Protein AF-A0A7C5H1G8-F1 (afdb_monomer_lite)

pLDDT: mean 73.22, std 23.3, range [31.81, 98.12]

Sequence (203 aa):
MARSLQEQLLKSGLATESSLKKARENNNKNSDEAKNKSSKPQSAYKNKTSRRSLNSSYQPKNQREQNNEGTQEKSSDAQSPHHAQKNSPHSTNTAQPTRKTHKKPKAKNNEPNLANLYRQRAEVERKEKEDEEARRREQARIKKQTRKKLRTLVLKHLQNDDQASLRYNFVVGSNVKYVFVTEEQQNQLAAGELAITFIDGKR

Radius of gyration: 38.83 Å; chains: 1; bounding box: 95×57×93 Å

Structure (mmCIF, N/CA/C/O backbone):
data_AF-A0A7C5H1G8-F1
#
_entry.id   AF-A0A7C5H1G8-F1
#
loop_
_atom_site.group_PDB
_atom_site.id
_atom_site.type_symbol
_atom_site.label_atom_id
_atom_site.label_alt_id
_atom_site.label_comp_id
_atom_site.label_asym_id
_atom_site.label_entity_id
_atom_site.label_seq_id
_atom_site.pdbx_PDB_ins_code
_atom_site.Cartn_x
_atom_site.Cartn_y
_atom_site.Cartn_z
_atom_site.occupancy
_atom_site.B_iso_or_equiv
_atom_site.auth_seq_id
_atom_site.auth_comp_id
_atom_site.auth_asym_id
_atom_site.auth_atom_id
_atom_site.pdbx_PDB_model_num
ATOM 1 N N . MET A 1 1 ? -16.119 0.649 -33.395 1.00 57.72 1 MET A N 1
ATOM 2 C CA . MET A 1 1 ? -15.138 0.648 -34.505 1.00 57.72 1 MET A CA 1
ATOM 3 C C . MET A 1 1 ? -13.805 0.148 -33.963 1.00 57.72 1 MET A C 1
ATOM 5 O O . MET A 1 1 ? -13.344 0.695 -32.968 1.00 57.72 1 MET A O 1
ATOM 9 N N . ALA A 1 2 ? -13.238 -0.924 -34.523 1.00 57.25 2 ALA A N 1
ATOM 10 C CA . ALA A 1 2 ? -11.953 -1.466 -34.069 1.00 57.25 2 ALA A CA 1
ATOM 11 C C . ALA A 1 2 ? -10.800 -0.589 -34.584 1.00 57.25 2 ALA A C 1
ATOM 13 O O . ALA A 1 2 ? -10.773 -0.250 -35.766 1.00 57.25 2 ALA A O 1
ATOM 14 N N . ARG A 1 3 ? -9.871 -0.197 -33.704 1.00 72.12 3 ARG A N 1
ATOM 15 C CA . ARG A 1 3 ? -8.682 0.578 -34.093 1.00 72.12 3 ARG A CA 1
ATOM 16 C C . ARG A 1 3 ? -7.701 -0.315 -34.847 1.00 72.12 3 ARG A C 1
ATOM 18 O O . ARG A 1 3 ? -7.486 -1.458 -34.453 1.00 72.12 3 ARG A O 1
ATOM 25 N N . SER A 1 4 ? -7.101 0.216 -35.911 1.00 88.50 4 SER A N 1
ATOM 26 C CA . SER A 1 4 ? -6.065 -0.487 -36.675 1.00 88.50 4 SER A CA 1
ATOM 27 C C . SER A 1 4 ? -4.868 -0.801 -35.774 1.00 88.50 4 SER A C 1
ATOM 29 O O . SER A 1 4 ? -4.462 0.035 -34.966 1.00 88.50 4 SER A O 1
ATOM 31 N N . LEU A 1 5 ? -4.256 -1.978 -35.939 1.00 86.94 5 LEU A N 1
ATOM 32 C CA . LEU A 1 5 ? -3.059 -2.388 -35.192 1.00 86.94 5 LEU A CA 1
ATOM 33 C C . LEU A 1 5 ? -1.938 -1.336 -35.272 1.00 86.94 5 LEU A C 1
ATOM 35 O O . LEU A 1 5 ? -1.219 -1.105 -34.307 1.00 86.94 5 LEU A O 1
ATOM 39 N N . GLN A 1 6 ? -1.817 -0.642 -36.405 1.00 83.75 6 GLN A N 1
ATOM 40 C CA . GLN A 1 6 ? -0.830 0.428 -36.596 1.00 83.75 6 GLN A CA 1
ATOM 41 C C . GLN A 1 6 ? -1.091 1.621 -35.676 1.00 83.75 6 GLN A C 1
ATOM 43 O O . GLN A 1 6 ? -0.166 2.184 -35.098 1.00 83.75 6 GLN A O 1
ATOM 48 N N . GLU A 1 7 ? -2.361 1.975 -35.519 1.00 86.88 7 GLU A N 1
ATOM 49 C CA . GLU A 1 7 ? -2.801 3.060 -34.653 1.00 86.88 7 GLU A CA 1
ATOM 50 C C . GLU A 1 7 ? -2.604 2.688 -33.179 1.00 86.88 7 GLU A C 1
ATOM 52 O O . GLU A 1 7 ? -2.193 3.524 -32.378 1.00 86.88 7 GLU A O 1
ATOM 57 N N . GLN A 1 8 ? -2.806 1.411 -32.830 1.00 90.69 8 GLN A N 1
ATOM 58 C CA . GLN A 1 8 ? -2.493 0.893 -31.497 1.00 90.69 8 GLN A CA 1
ATOM 59 C C . GLN A 1 8 ? -0.993 0.996 -31.190 1.00 90.69 8 GLN A C 1
ATOM 61 O O . GLN A 1 8 ? -0.642 1.464 -30.111 1.00 90.69 8 GLN A O 1
ATOM 66 N N . LEU A 1 9 ? -0.124 0.640 -32.144 1.00 91.88 9 LEU A N 1
ATOM 67 C CA . LEU A 1 9 ? 1.336 0.688 -31.984 1.00 91.88 9 LEU A CA 1
ATOM 68 C C . LEU A 1 9 ? 1.890 2.118 -31.886 1.00 91.88 9 LEU A C 1
ATOM 70 O O . LEU A 1 9 ? 2.808 2.370 -31.102 1.00 91.88 9 LEU A O 1
ATOM 74 N N . LEU A 1 10 ? 1.328 3.057 -32.652 1.00 91.31 10 LEU A N 1
ATOM 75 C CA . LEU A 1 10 ? 1.665 4.482 -32.560 1.00 91.31 10 LEU A CA 1
ATOM 76 C C . LEU A 1 10 ? 1.185 5.072 -31.233 1.00 91.31 10 LEU A C 1
ATOM 78 O O . LEU A 1 10 ? 1.930 5.775 -30.554 1.00 91.31 10 LEU A O 1
ATOM 82 N N . LYS A 1 11 ? -0.049 4.753 -30.826 1.00 90.25 11 LYS A N 1
ATOM 83 C CA . LYS A 1 11 ? -0.635 5.288 -29.594 1.00 90.25 11 LYS A CA 1
ATOM 84 C C . LYS A 1 11 ? 0.045 4.750 -28.337 1.00 90.25 11 LYS A C 1
ATOM 86 O O . LYS A 1 11 ? 0.143 5.482 -27.356 1.00 90.25 11 LYS A O 1
ATOM 91 N N . SER A 1 12 ? 0.514 3.504 -28.362 1.00 92.06 12 SER A N 1
ATOM 92 C CA . SER A 1 12 ? 1.273 2.899 -27.265 1.00 92.06 12 SER A CA 1
ATOM 93 C C . SER A 1 12 ? 2.749 3.312 -27.247 1.00 92.06 12 SER A C 1
ATOM 95 O O . SER A 1 12 ? 3.478 2.875 -26.362 1.00 92.06 12 SER A O 1
ATOM 97 N N . GLY A 1 13 ? 3.208 4.098 -28.231 1.00 90.06 13 GLY A N 1
ATOM 98 C CA . GLY A 1 13 ? 4.609 4.505 -28.359 1.00 90.06 13 GLY A CA 1
ATOM 99 C C . GLY A 1 13 ? 5.571 3.350 -28.658 1.00 90.06 13 GLY A C 1
ATOM 100 O O . GLY A 1 13 ? 6.773 3.497 -28.464 1.00 90.06 13 GLY A O 1
ATOM 101 N N . LEU A 1 14 ? 5.057 2.201 -29.117 1.00 90.44 14 LEU A N 1
ATOM 102 C CA . LEU A 1 14 ? 5.865 1.017 -29.442 1.00 90.44 14 LEU A CA 1
ATOM 103 C C . LEU A 1 14 ? 6.542 1.139 -30.813 1.00 90.44 14 LEU A C 1
ATOM 105 O O . LEU A 1 14 ? 7.531 0.459 -31.076 1.00 90.44 14 LEU A O 1
ATOM 109 N N . ALA A 1 15 ? 6.017 1.993 -31.694 1.00 88.50 15 ALA A N 1
ATOM 110 C CA . ALA A 1 15 ? 6.581 2.252 -33.011 1.00 88.50 15 ALA A CA 1
ATOM 111 C C . ALA A 1 15 ? 6.530 3.745 -33.352 1.00 88.50 15 ALA A C 1
ATOM 113 O O . ALA A 1 15 ? 5.597 4.452 -32.974 1.00 88.50 15 ALA A O 1
ATOM 114 N N . THR A 1 16 ? 7.524 4.213 -34.108 1.00 90.19 16 THR A N 1
ATOM 115 C CA . THR A 1 16 ? 7.532 5.559 -34.681 1.00 90.19 16 THR A CA 1
ATOM 116 C C . THR A 1 16 ? 6.917 5.537 -36.076 1.00 90.19 16 THR A C 1
ATOM 118 O O . THR A 1 16 ? 6.970 4.542 -36.800 1.00 90.19 16 THR A O 1
ATOM 121 N N . GLU A 1 17 ? 6.351 6.660 -36.504 1.00 86.56 17 GLU A N 1
ATOM 122 C CA . GLU A 1 17 ? 5.746 6.772 -37.836 1.00 86.56 17 GLU A CA 1
ATOM 123 C C . GLU A 1 17 ? 6.762 6.494 -38.960 1.00 86.56 17 GLU A C 1
ATOM 125 O O . GLU A 1 17 ? 6.454 5.855 -39.968 1.00 86.56 17 GLU A O 1
ATOM 130 N N . SER A 1 18 ? 8.024 6.869 -38.733 1.00 86.50 18 SER A N 1
ATOM 131 C CA . SER A 1 18 ? 9.126 6.588 -39.650 1.00 86.50 18 SER A CA 1
ATOM 132 C C . SER A 1 18 ? 9.471 5.098 -39.747 1.00 86.50 18 SER A C 1
ATOM 134 O O . SER A 1 18 ? 9.827 4.638 -40.835 1.00 86.50 18 SER A O 1
ATOM 136 N N . SER A 1 19 ? 9.348 4.318 -38.665 1.00 83.75 19 SER A N 1
ATOM 137 C CA . SER A 1 19 ? 9.604 2.872 -38.707 1.00 83.75 19 SER A CA 1
ATOM 138 C C . SER A 1 19 ? 8.481 2.119 -39.426 1.00 83.75 19 SER A C 1
ATOM 140 O O . SER A 1 19 ? 8.761 1.234 -40.237 1.00 83.75 19 SER A O 1
ATOM 142 N N . LEU A 1 20 ? 7.224 2.533 -39.232 1.00 85.12 20 LEU A N 1
ATOM 143 C CA . LEU A 1 20 ? 6.068 1.974 -39.943 1.00 85.12 20 LEU A CA 1
ATOM 144 C C . LEU A 1 20 ? 6.113 2.263 -41.450 1.00 85.12 20 LEU A C 1
ATOM 146 O O . LEU A 1 20 ? 5.809 1.380 -42.256 1.00 85.12 20 LEU A O 1
ATOM 150 N N . LYS A 1 21 ? 6.537 3.472 -41.845 1.00 86.31 21 LYS A N 1
ATOM 151 C CA . LYS A 1 21 ? 6.692 3.845 -43.259 1.00 86.31 21 LYS A CA 1
ATOM 152 C C . LYS A 1 21 ? 7.773 3.009 -43.953 1.00 86.31 21 LYS A C 1
ATOM 154 O O . LYS A 1 21 ? 7.510 2.428 -45.004 1.00 86.31 21 LYS A O 1
ATOM 159 N N . LYS A 1 22 ? 8.941 2.852 -43.318 1.00 86.19 22 LYS A N 1
ATOM 160 C CA . LYS A 1 22 ? 10.035 2.006 -43.829 1.00 86.19 22 LYS A CA 1
ATOM 161 C C . LYS A 1 22 ? 9.618 0.538 -43.976 1.00 86.19 22 LYS A C 1
ATOM 163 O O . LYS A 1 22 ? 9.941 -0.093 -44.979 1.00 86.19 22 LYS A O 1
ATOM 168 N N . ALA A 1 23 ? 8.869 -0.004 -43.013 1.00 84.69 23 ALA A N 1
ATOM 169 C CA . ALA A 1 23 ? 8.388 -1.387 -43.070 1.00 84.69 23 ALA A CA 1
ATOM 170 C C . ALA A 1 23 ? 7.433 -1.637 -44.254 1.00 84.69 23 ALA A C 1
ATOM 172 O O . ALA A 1 23 ? 7.514 -2.677 -44.908 1.00 84.69 23 ALA A O 1
ATOM 173 N N . ARG A 1 24 ? 6.556 -0.676 -44.571 1.00 83.3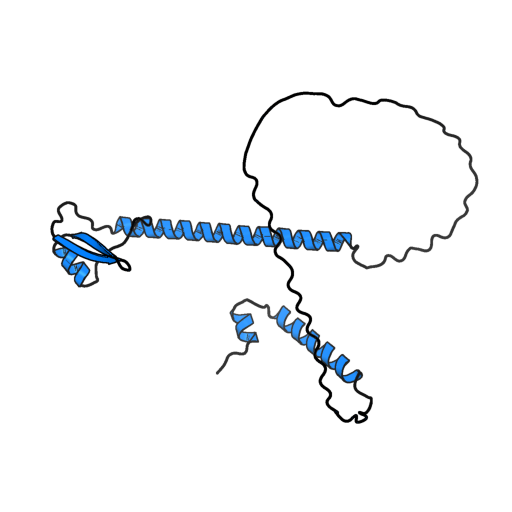8 24 ARG A N 1
ATOM 174 C CA . ARG A 1 24 ? 5.659 -0.757 -45.737 1.00 83.38 24 ARG A CA 1
ATOM 175 C C . ARG A 1 24 ? 6.413 -0.672 -47.062 1.00 83.38 24 ARG A C 1
ATOM 177 O O . ARG A 1 24 ? 6.141 -1.463 -47.960 1.00 83.38 24 ARG A O 1
ATOM 184 N N . GLU A 1 25 ? 7.378 0.239 -47.170 1.00 78.94 25 GLU A N 1
ATOM 185 C CA . GLU A 1 25 ? 8.205 0.377 -48.376 1.00 78.94 25 GLU A CA 1
ATOM 186 C C . GLU A 1 25 ? 8.996 -0.904 -48.681 1.00 78.94 25 GLU A C 1
ATOM 188 O O . GLU A 1 25 ? 9.106 -1.296 -49.841 1.00 78.94 25 GLU A O 1
ATOM 193 N N . ASN A 1 26 ? 9.489 -1.598 -47.652 1.00 77.06 26 ASN A N 1
ATOM 194 C CA . ASN A 1 26 ? 10.202 -2.865 -47.825 1.00 77.06 26 ASN A CA 1
ATOM 195 C C . ASN A 1 26 ? 9.284 -4.009 -48.295 1.00 77.06 26 ASN A C 1
ATOM 197 O O . ASN A 1 26 ? 9.688 -4.806 -49.139 1.00 77.06 26 ASN A O 1
ATOM 201 N N . ASN A 1 27 ? 8.040 -4.076 -47.807 1.00 74.31 27 ASN A N 1
ATOM 202 C CA . ASN A 1 27 ? 7.077 -5.092 -48.249 1.00 74.31 27 ASN A CA 1
ATOM 203 C C . ASN A 1 27 ? 6.649 -4.898 -49.710 1.00 74.31 27 ASN A C 1
ATOM 205 O O . ASN A 1 27 ? 6.547 -5.880 -50.443 1.00 74.31 27 ASN A O 1
ATOM 209 N N . ASN A 1 28 ? 6.461 -3.653 -50.156 1.00 67.69 28 ASN A N 1
ATOM 210 C CA . ASN A 1 28 ? 6.122 -3.379 -51.554 1.00 67.69 28 ASN A CA 1
ATOM 211 C C . ASN A 1 28 ? 7.258 -3.790 -52.505 1.00 67.69 28 ASN A C 1
ATOM 213 O O . ASN A 1 28 ? 6.998 -4.475 -53.491 1.00 67.69 28 ASN A O 1
ATOM 217 N N . LYS A 1 29 ? 8.519 -3.502 -52.152 1.00 63.34 29 LYS A N 1
ATOM 218 C CA . LYS A 1 29 ? 9.697 -3.913 -52.943 1.00 63.34 29 LYS A CA 1
ATOM 219 C C . LYS A 1 29 ? 9.815 -5.434 -53.068 1.00 63.34 29 LYS A C 1
ATOM 221 O O . LYS A 1 29 ? 10.047 -5.947 -54.159 1.00 63.34 29 LYS A O 1
ATOM 226 N N . ASN A 1 30 ? 9.564 -6.158 -51.977 1.00 59.50 30 ASN A N 1
ATOM 227 C CA . ASN A 1 30 ? 9.553 -7.622 -51.994 1.00 59.50 30 ASN A CA 1
ATOM 228 C C . ASN A 1 30 ? 8.383 -8.190 -52.821 1.00 59.50 30 ASN A C 1
ATOM 230 O O . ASN A 1 30 ? 8.516 -9.255 -53.424 1.00 59.50 30 ASN A O 1
ATOM 234 N N . SER A 1 31 ? 7.241 -7.495 -52.882 1.00 57.22 31 SER A N 1
ATOM 235 C CA . SER A 1 31 ? 6.100 -7.926 -53.700 1.00 57.22 31 SER A CA 1
ATOM 236 C C . SER A 1 31 ? 6.337 -7.766 -55.209 1.00 57.22 31 SER A C 1
ATOM 238 O O . SER A 1 31 ? 5.859 -8.592 -55.991 1.00 57.22 31 SER A O 1
ATOM 240 N N . ASP A 1 32 ? 7.122 -6.764 -55.612 1.00 57.69 32 ASP A N 1
ATOM 241 C CA . ASP A 1 32 ? 7.463 -6.513 -57.016 1.00 57.69 32 ASP A CA 1
ATOM 242 C C . ASP A 1 32 ? 8.531 -7.500 -57.527 1.00 57.69 32 ASP A C 1
ATOM 244 O O . ASP A 1 32 ? 8.466 -7.961 -58.668 1.00 57.69 32 ASP A O 1
ATOM 248 N N . GLU A 1 33 ? 9.446 -7.947 -56.659 1.00 55.72 33 GLU A N 1
ATOM 249 C CA . GLU A 1 33 ? 10.381 -9.043 -56.959 1.00 55.72 33 GLU A CA 1
ATOM 250 C C . GLU A 1 33 ? 9.700 -10.422 -57.030 1.00 55.72 33 GLU A C 1
ATOM 252 O O . GLU A 1 33 ? 10.095 -11.269 -57.838 1.00 55.72 33 GLU A O 1
ATOM 257 N N . ALA A 1 34 ? 8.655 -10.661 -56.228 1.00 54.38 34 ALA A N 1
ATOM 258 C CA . ALA A 1 34 ? 7.921 -11.929 -56.231 1.00 54.38 34 ALA A CA 1
ATOM 259 C C . ALA A 1 34 ? 7.074 -12.134 -57.503 1.00 54.38 34 ALA A C 1
ATOM 261 O O . ALA A 1 34 ? 6.896 -13.270 -57.951 1.00 54.38 34 ALA A O 1
ATOM 262 N N . LYS A 1 35 ? 6.595 -11.053 -58.134 1.00 54.66 35 LYS A N 1
ATOM 263 C CA . LYS A 1 35 ? 5.814 -11.134 -59.382 1.00 54.66 35 LYS A CA 1
ATOM 264 C C . LYS A 1 35 ? 6.666 -11.470 -60.612 1.00 54.66 35 LYS A C 1
ATOM 266 O O . LYS A 1 35 ? 6.157 -12.102 -61.531 1.00 54.66 35 LYS A O 1
ATOM 271 N N . ASN A 1 36 ? 7.968 -11.176 -60.598 1.00 53.25 36 ASN A N 1
ATOM 272 C CA . ASN A 1 36 ? 8.880 -11.460 -61.718 1.00 53.25 36 ASN A CA 1
ATOM 273 C C . ASN A 1 36 ? 9.461 -12.892 -61.747 1.00 53.25 36 ASN A C 1
ATOM 275 O O . ASN A 1 36 ? 10.252 -13.210 -62.632 1.00 53.25 36 ASN A O 1
ATOM 279 N N . LYS A 1 37 ? 9.077 -13.780 -60.816 1.00 54.94 37 LYS A N 1
ATOM 280 C CA . LYS A 1 37 ? 9.571 -15.176 -60.751 1.00 54.94 37 LYS A CA 1
ATOM 281 C C . LYS A 1 37 ? 8.510 -16.255 -61.011 1.00 54.94 37 LYS A C 1
ATOM 283 O O . LYS A 1 37 ? 8.794 -17.434 -60.823 1.00 54.94 37 LYS A O 1
ATOM 288 N N . SER A 1 38 ? 7.308 -15.892 -61.467 1.00 46.75 38 SER A N 1
ATOM 289 C CA . SER A 1 38 ? 6.211 -16.848 -61.705 1.00 46.75 38 SER A CA 1
ATOM 290 C C . SER A 1 38 ? 5.738 -16.887 -63.164 1.00 46.75 38 SER A C 1
ATOM 292 O O . SER A 1 38 ? 4.575 -16.668 -63.475 1.00 46.75 38 SER A O 1
ATOM 294 N N . SER A 1 39 ? 6.642 -17.228 -64.084 1.00 48.34 39 SER A N 1
ATOM 295 C CA . SER A 1 39 ? 6.278 -17.678 -65.434 1.00 48.34 39 SER A CA 1
ATOM 296 C C . SER A 1 39 ? 6.960 -19.009 -65.765 1.00 48.34 39 SER A C 1
ATOM 298 O O . SER A 1 39 ? 7.967 -19.078 -66.465 1.00 48.34 39 SER A O 1
ATOM 300 N N . LYS A 1 40 ? 6.395 -20.112 -65.259 1.00 46.50 40 LYS A N 1
ATOM 301 C CA . LYS A 1 40 ? 6.513 -21.437 -65.892 1.00 46.50 40 LYS A CA 1
ATOM 302 C C . LYS A 1 40 ? 5.299 -22.308 -65.530 1.00 46.50 40 LYS A C 1
ATOM 304 O O . LYS A 1 40 ? 4.897 -22.307 -64.367 1.00 46.50 40 LYS A O 1
ATOM 309 N N . PRO A 1 41 ? 4.688 -23.007 -66.505 1.00 44.91 41 PRO A N 1
ATOM 310 C CA . PRO A 1 41 ? 3.400 -23.666 -66.326 1.00 44.91 41 PRO A CA 1
ATOM 311 C C . PRO A 1 41 ? 3.517 -24.969 -65.525 1.00 44.91 41 PRO A C 1
ATOM 313 O O . PRO A 1 41 ? 4.507 -25.697 -65.605 1.00 44.91 41 PRO A O 1
ATOM 316 N N . GLN A 1 42 ? 2.466 -25.240 -64.752 1.00 43.47 42 GLN A N 1
ATOM 317 C CA . GLN A 1 42 ? 2.275 -26.430 -63.931 1.00 43.47 42 GLN A CA 1
ATOM 318 C C . GLN A 1 42 ? 2.121 -27.679 -64.812 1.00 43.47 42 GLN A C 1
ATOM 320 O O . GLN A 1 42 ? 1.240 -27.726 -65.666 1.00 43.47 42 GLN A O 1
ATOM 325 N N . SER A 1 43 ? 2.934 -28.713 -64.565 1.00 41.38 43 SER A N 1
ATOM 326 C CA . SER A 1 43 ? 2.632 -30.075 -65.019 1.00 41.38 43 SER A CA 1
ATOM 327 C C . SER A 1 43 ? 2.168 -30.909 -63.828 1.00 41.38 43 SER A C 1
ATOM 329 O O . SER A 1 43 ? 2.770 -30.900 -62.754 1.00 41.38 43 SER A O 1
ATOM 331 N N . ALA A 1 44 ? 1.027 -31.559 -64.024 1.00 45.06 44 ALA A N 1
ATOM 332 C CA . ALA A 1 44 ? 0.317 -32.359 -63.048 1.00 45.06 44 ALA A CA 1
ATOM 333 C C . ALA A 1 44 ? 1.118 -33.603 -62.645 1.00 45.06 44 ALA A C 1
ATOM 335 O O . ALA A 1 44 ? 1.492 -34.399 -63.503 1.00 45.06 44 ALA A O 1
ATOM 336 N N . TYR A 1 45 ? 1.280 -33.830 -61.341 1.00 40.50 45 TYR A N 1
ATOM 337 C CA . TYR A 1 45 ? 1.648 -35.141 -60.814 1.00 40.50 45 TYR A CA 1
ATOM 338 C C . TYR A 1 45 ? 0.703 -35.555 -59.687 1.00 40.50 45 TYR A C 1
ATOM 340 O O . TYR A 1 45 ? 0.486 -34.843 -58.710 1.00 40.50 45 TYR A O 1
ATOM 348 N N . LYS A 1 46 ? 0.098 -36.726 -59.904 1.00 45.31 46 LYS A N 1
ATOM 349 C CA . LYS A 1 46 ? -0.861 -37.423 -59.046 1.00 45.31 46 LYS A CA 1
ATOM 350 C C . LYS A 1 46 ? -0.235 -37.803 -57.704 1.00 45.31 46 LYS A C 1
ATOM 352 O O . LYS A 1 46 ? 0.811 -38.445 -57.664 1.00 45.31 46 LYS A O 1
ATOM 357 N N . ASN A 1 47 ? -0.964 -37.529 -56.626 1.00 39.34 47 ASN A N 1
ATOM 358 C CA . ASN A 1 47 ? -0.702 -38.087 -55.305 1.00 39.34 47 ASN A CA 1
ATOM 359 C C . ASN A 1 47 ? -0.989 -39.594 -55.298 1.00 39.34 47 ASN A C 1
ATOM 361 O O . ASN A 1 47 ? -2.118 -40.019 -55.553 1.00 39.34 47 ASN A O 1
ATOM 365 N N . LYS A 1 48 ? 0.016 -40.396 -54.936 1.00 43.56 48 LYS A N 1
ATOM 366 C CA . LYS A 1 48 ? -0.186 -41.729 -54.366 1.00 43.56 48 LYS A CA 1
ATOM 367 C C . LYS A 1 48 ? 0.526 -41.816 -53.023 1.00 43.56 48 LYS A C 1
ATOM 369 O O . LYS A 1 48 ? 1.732 -41.643 -52.902 1.00 43.56 48 LYS A O 1
ATOM 374 N N . THR A 1 49 ? -0.305 -42.070 -52.030 1.00 40.34 49 THR A N 1
ATOM 375 C CA . THR A 1 49 ? -0.024 -42.561 -50.691 1.00 40.34 49 THR A CA 1
ATOM 376 C C . THR A 1 49 ? 1.032 -43.667 -50.669 1.00 40.34 49 THR A C 1
ATOM 378 O O . THR A 1 49 ? 0.873 -44.699 -51.312 1.00 40.34 49 THR A O 1
ATOM 381 N N . SER A 1 50 ? 2.043 -43.514 -49.812 1.00 43.47 50 SER A N 1
ATOM 382 C CA . SER A 1 50 ? 2.571 -44.646 -49.052 1.00 43.47 50 SER A CA 1
ATOM 383 C C . SER A 1 50 ? 3.150 -44.168 -47.728 1.00 43.47 50 SER A C 1
ATOM 385 O O . SER A 1 50 ? 4.039 -43.321 -47.672 1.00 43.47 50 SER A O 1
ATOM 387 N N . ARG A 1 51 ? 2.608 -44.740 -46.654 1.00 45.47 51 ARG A N 1
ATOM 388 C CA . ARG A 1 51 ? 3.117 -44.662 -45.289 1.00 45.47 51 ARG A CA 1
ATOM 389 C C . ARG A 1 51 ? 4.578 -45.118 -45.264 1.00 45.47 51 ARG A C 1
ATOM 391 O O . ARG A 1 51 ? 4.878 -46.209 -45.744 1.00 45.47 51 ARG A O 1
ATOM 398 N N . ARG A 1 52 ? 5.452 -44.360 -44.603 1.00 44.44 52 ARG A N 1
ATOM 399 C CA . ARG A 1 52 ? 6.616 -44.942 -43.926 1.00 44.44 52 ARG A CA 1
ATOM 400 C C . ARG A 1 52 ? 6.984 -44.098 -42.715 1.00 44.44 52 ARG A C 1
ATOM 402 O O . ARG A 1 52 ? 7.401 -42.954 -42.836 1.00 44.44 52 ARG A O 1
ATOM 409 N N . SER A 1 53 ? 6.754 -44.687 -41.550 1.00 46.59 53 SER A N 1
ATOM 410 C CA . SER A 1 53 ? 7.203 -44.215 -40.249 1.00 46.59 53 SER A CA 1
ATOM 411 C C . SER A 1 53 ? 8.726 -44.203 -40.177 1.00 46.59 53 SER A C 1
ATOM 413 O O . SER A 1 53 ? 9.346 -45.212 -40.514 1.00 46.59 53 SER A O 1
ATOM 415 N N . LEU A 1 54 ? 9.308 -43.146 -39.620 1.00 45.72 54 LEU A N 1
ATOM 416 C CA . LEU A 1 54 ? 10.544 -43.261 -38.857 1.00 45.72 54 LEU A CA 1
ATOM 417 C C . LEU A 1 54 ? 10.510 -42.272 -37.693 1.00 45.72 54 LEU A C 1
ATOM 419 O O . LEU A 1 54 ? 10.580 -41.058 -37.865 1.00 45.72 54 LEU A O 1
ATOM 423 N N . ASN A 1 55 ? 10.373 -42.859 -36.505 1.00 45.25 55 ASN A N 1
ATOM 424 C CA . ASN A 1 55 ? 10.757 -42.277 -35.232 1.00 45.25 55 ASN A CA 1
ATOM 425 C C . ASN A 1 55 ? 12.191 -41.748 -35.314 1.00 45.25 55 ASN A C 1
ATOM 427 O O . ASN A 1 55 ? 13.091 -42.477 -35.722 1.00 45.25 55 ASN A O 1
ATOM 431 N N . SER A 1 56 ? 12.415 -40.540 -34.810 1.00 43.38 56 SER A N 1
ATOM 432 C CA . SER A 1 56 ? 13.687 -40.196 -34.180 1.00 43.38 56 SER A CA 1
ATOM 433 C C . SER A 1 56 ? 13.454 -39.074 -33.177 1.00 43.38 56 SER A C 1
ATOM 435 O O . SER A 1 56 ? 13.507 -37.886 -33.486 1.00 43.38 56 SER A O 1
ATOM 437 N N . SER A 1 57 ? 13.138 -39.497 -31.959 1.00 41.72 57 SER A N 1
ATOM 438 C CA . SER A 1 57 ? 13.195 -38.713 -30.735 1.00 41.72 57 SER A CA 1
ATOM 439 C C . SER A 1 57 ? 14.637 -38.278 -30.461 1.00 41.72 57 SER A C 1
ATOM 441 O O . SER A 1 57 ? 15.489 -39.123 -30.194 1.00 41.72 57 SER A O 1
ATOM 443 N N . TYR A 1 58 ? 14.899 -36.973 -30.461 1.00 39.22 58 TYR A N 1
ATOM 444 C CA . TYR A 1 58 ? 16.114 -36.405 -29.876 1.00 39.22 58 TYR A CA 1
ATOM 445 C C . TYR A 1 58 ? 15.730 -35.449 -28.743 1.00 39.22 58 TYR A C 1
ATOM 447 O O . TYR A 1 58 ? 15.304 -34.321 -28.971 1.00 39.22 58 TYR A O 1
ATOM 455 N N . GLN A 1 59 ? 15.883 -35.936 -27.510 1.00 50.91 59 GLN A N 1
ATOM 456 C CA . GLN A 1 59 ? 16.041 -35.121 -26.306 1.00 50.91 59 GLN A CA 1
ATOM 457 C C . GLN A 1 59 ? 17.537 -34.826 -26.118 1.00 50.91 59 GLN A C 1
ATOM 459 O O . GLN A 1 59 ? 18.330 -35.772 -26.104 1.00 50.91 59 GLN A O 1
ATOM 464 N N . PRO A 1 60 ? 17.957 -33.570 -25.904 1.00 54.41 60 PRO A N 1
ATOM 465 C CA . PRO A 1 60 ? 19.257 -33.302 -25.316 1.00 54.41 60 PRO A CA 1
ATOM 466 C C . PRO A 1 60 ? 19.192 -33.455 -23.789 1.00 54.41 60 PRO A C 1
ATOM 468 O O . PRO A 1 60 ? 18.289 -32.960 -23.116 1.00 54.41 60 PRO A O 1
ATOM 471 N N . LYS A 1 61 ? 20.166 -34.208 -23.275 1.00 45.19 61 LYS A N 1
ATOM 472 C CA . LYS A 1 61 ? 20.358 -34.586 -21.876 1.00 45.19 61 LYS A CA 1
ATOM 473 C C . LYS A 1 61 ? 20.742 -33.385 -21.010 1.00 45.19 61 LYS A C 1
ATOM 475 O O . LYS A 1 61 ? 21.628 -32.614 -21.367 1.00 45.19 61 LYS A O 1
ATOM 480 N N . ASN A 1 62 ? 20.139 -33.337 -19.825 1.00 39.28 62 ASN A N 1
ATOM 481 C CA . ASN A 1 62 ? 20.604 -32.582 -18.667 1.00 39.28 62 ASN A CA 1
ATOM 482 C C . ASN A 1 62 ? 22.046 -32.980 -18.326 1.00 39.28 62 ASN A C 1
ATOM 484 O O . ASN A 1 62 ? 22.312 -34.159 -18.080 1.00 39.28 62 ASN A O 1
ATOM 488 N N . GLN A 1 63 ? 22.951 -32.004 -18.264 1.00 48.81 63 GLN A N 1
ATOM 489 C CA . GLN A 1 63 ? 24.203 -32.144 -17.530 1.00 48.81 63 GLN A CA 1
ATOM 490 C C . GLN A 1 63 ? 24.111 -31.365 -16.224 1.00 48.81 63 GLN A C 1
ATOM 492 O O . GLN A 1 63 ? 23.598 -30.251 -16.148 1.00 48.81 63 GLN A O 1
ATOM 497 N N . ARG A 1 64 ? 24.542 -32.076 -15.193 1.00 39.81 64 ARG A N 1
ATOM 498 C CA . ARG A 1 64 ? 24.470 -31.806 -13.771 1.00 39.81 64 ARG A CA 1
ATOM 499 C C . ARG A 1 64 ? 25.902 -31.518 -13.337 1.00 39.81 64 ARG A C 1
ATOM 501 O O . ARG A 1 64 ? 26.690 -32.451 -13.273 1.00 39.81 64 ARG A O 1
ATOM 508 N N . GLU A 1 65 ? 26.203 -30.273 -13.008 1.00 45.06 65 GLU A N 1
ATOM 509 C CA . GLU A 1 65 ? 27.381 -29.880 -12.224 1.00 45.06 65 GLU A CA 1
ATOM 510 C C . GLU A 1 65 ? 26.813 -29.080 -11.045 1.00 45.06 65 GLU A C 1
ATOM 512 O O . GLU A 1 65 ? 26.260 -28.002 -11.223 1.00 45.06 65 GLU A O 1
ATOM 517 N N . GLN A 1 66 ? 26.494 -29.722 -9.921 1.00 46.47 66 GLN A N 1
ATOM 518 C CA . GLN A 1 66 ? 27.395 -29.955 -8.785 1.00 46.47 66 GLN A CA 1
ATOM 519 C C . GLN A 1 66 ? 28.209 -28.718 -8.387 1.00 46.47 66 GLN A C 1
ATOM 521 O O . GLN A 1 66 ? 29.329 -28.500 -8.827 1.00 46.47 66 GLN A O 1
ATOM 526 N N . ASN A 1 67 ? 27.557 -27.936 -7.528 1.00 36.44 67 ASN A N 1
ATOM 527 C CA . ASN A 1 67 ? 28.072 -27.211 -6.372 1.00 36.44 67 ASN A CA 1
ATOM 528 C C . ASN A 1 67 ? 29.526 -27.527 -5.980 1.00 36.44 67 ASN A C 1
ATOM 530 O O . ASN A 1 67 ? 29.859 -28.679 -5.713 1.00 36.44 67 ASN A O 1
ATOM 534 N N . ASN A 1 68 ? 30.314 -26.472 -5.780 1.00 42.59 68 ASN A N 1
ATOM 535 C CA . ASN A 1 68 ? 31.381 -26.451 -4.785 1.00 42.59 68 ASN A CA 1
ATOM 536 C C . ASN A 1 68 ? 31.377 -25.075 -4.097 1.00 42.59 68 ASN A C 1
ATOM 538 O O . ASN A 1 68 ? 31.728 -24.063 -4.702 1.00 42.59 68 ASN A O 1
ATOM 542 N N . GLU A 1 69 ? 30.933 -25.060 -2.840 1.00 35.16 69 GLU A N 1
ATOM 543 C CA . GLU A 1 69 ? 31.121 -23.983 -1.864 1.00 35.16 69 GLU A CA 1
ATOM 544 C C . GLU A 1 69 ? 32.146 -24.451 -0.814 1.00 35.16 69 GLU A C 1
ATOM 546 O O . GLU A 1 69 ? 32.060 -25.584 -0.345 1.00 35.16 69 GLU A O 1
ATOM 551 N N . GLY A 1 70 ? 33.056 -23.549 -0.416 1.00 31.81 70 GLY A N 1
ATOM 552 C CA . GLY A 1 70 ? 33.985 -23.677 0.725 1.00 31.81 70 GLY A CA 1
ATOM 553 C C . GLY A 1 70 ? 35.298 -24.407 0.393 1.00 31.81 70 GLY A C 1
ATOM 554 O O . GLY A 1 70 ? 35.271 -25.454 -0.229 1.00 31.81 70 GLY A O 1
ATOM 555 N N . THR A 1 71 ? 36.503 -23.947 0.749 1.00 34.44 71 THR A N 1
ATOM 556 C CA . THR A 1 71 ? 36.909 -23.110 1.891 1.00 34.44 71 THR A CA 1
ATOM 557 C C . THR A 1 71 ? 38.284 -22.463 1.615 1.00 34.44 71 THR A C 1
ATOM 559 O O . THR A 1 71 ? 39.028 -22.894 0.739 1.00 34.44 71 THR A O 1
ATOM 562 N N . GLN A 1 72 ? 38.572 -21.397 2.363 1.00 38.16 72 GLN A N 1
ATOM 563 C CA . GLN A 1 72 ? 39.765 -20.538 2.396 1.00 38.16 72 GLN A CA 1
ATOM 564 C C . GLN A 1 72 ? 41.093 -21.278 2.647 1.00 38.16 72 GLN A C 1
ATOM 566 O O . GLN A 1 72 ? 41.084 -22.263 3.370 1.00 38.16 72 GLN A O 1
ATOM 571 N N . GLU A 1 73 ? 42.226 -20.709 2.199 1.00 32.97 73 GLU A N 1
ATOM 572 C CA . GLU A 1 73 ? 43.356 -20.339 3.081 1.00 32.97 73 GLU A CA 1
ATOM 573 C C . GLU A 1 73 ? 44.457 -19.514 2.373 1.00 32.97 73 GLU A C 1
ATOM 575 O O . GLU A 1 73 ? 44.533 -19.434 1.149 1.00 32.97 73 GLU A O 1
ATOM 580 N N . LYS A 1 74 ? 45.228 -18.796 3.200 1.00 35.25 74 LYS A N 1
ATOM 581 C CA . LYS A 1 74 ? 46.218 -17.737 2.921 1.00 35.25 74 LYS A CA 1
ATOM 582 C C . LYS A 1 74 ? 47.622 -18.275 2.581 1.00 35.25 74 LYS A C 1
ATOM 584 O O . LYS A 1 74 ? 47.917 -19.428 2.862 1.00 35.25 74 LYS A O 1
ATOM 589 N N . SER A 1 75 ? 48.500 -17.323 2.216 1.00 35.88 75 SER A N 1
ATOM 590 C CA . SER A 1 75 ? 49.981 -17.255 2.379 1.00 35.88 75 SER A CA 1
ATOM 591 C C . SER A 1 75 ? 50.749 -17.384 1.048 1.00 35.88 75 SER A C 1
ATOM 593 O O . SER A 1 75 ? 50.467 -18.269 0.255 1.00 35.88 75 SER A O 1
ATOM 595 N N . SER A 1 76 ? 51.426 -16.327 0.574 1.00 35.53 76 SER A N 1
ATOM 596 C CA . SER A 1 76 ? 52.728 -15.725 0.956 1.00 35.53 76 SER A CA 1
ATOM 597 C C . SER A 1 76 ? 53.813 -16.101 -0.060 1.00 35.53 76 SER A C 1
ATOM 599 O O . SER A 1 76 ? 53.977 -17.275 -0.357 1.00 35.53 76 SER A O 1
ATOM 601 N N . ASP A 1 77 ? 54.521 -15.080 -0.548 1.00 37.91 77 ASP A N 1
ATOM 602 C CA . ASP A 1 77 ? 55.913 -15.080 -1.017 1.00 37.91 77 ASP A CA 1
ATOM 603 C C . ASP A 1 77 ? 56.439 -16.266 -1.844 1.00 37.91 77 ASP A C 1
ATOM 605 O O . ASP A 1 77 ? 56.686 -17.341 -1.313 1.00 37.91 77 ASP A O 1
ATOM 609 N N . ALA A 1 78 ? 56.772 -16.010 -3.118 1.00 33.78 78 ALA A N 1
ATOM 610 C CA . ALA A 1 78 ? 58.141 -16.156 -3.643 1.00 33.78 78 ALA A CA 1
ATOM 611 C C . ALA A 1 78 ? 58.195 -16.172 -5.188 1.00 33.78 78 ALA A C 1
ATOM 613 O O . ALA A 1 78 ? 57.590 -17.004 -5.852 1.00 33.78 78 ALA A O 1
ATOM 614 N N . GLN A 1 79 ? 59.042 -15.281 -5.713 1.00 43.50 79 GLN A N 1
ATOM 615 C CA . GLN A 1 79 ? 60.042 -15.548 -6.759 1.00 43.50 79 GLN A CA 1
ATOM 616 C C . GLN A 1 79 ? 59.572 -15.916 -8.184 1.00 43.50 79 GLN A C 1
ATOM 618 O O . GLN A 1 79 ? 59.420 -17.076 -8.551 1.00 43.50 79 GLN A O 1
ATOM 623 N N . SER A 1 80 ? 59.549 -14.897 -9.052 1.00 44.03 80 SER A N 1
ATOM 624 C CA . SER A 1 80 ? 59.811 -15.054 -10.492 1.00 44.03 80 SER A CA 1
ATOM 625 C C . SER A 1 80 ? 61.322 -15.134 -10.749 1.00 44.03 80 SER A C 1
ATOM 627 O O . SER A 1 80 ? 62.042 -14.238 -10.297 1.00 44.03 80 SER A O 1
ATOM 629 N N . PRO A 1 81 ? 61.831 -16.113 -11.519 1.00 52.22 81 PRO A N 1
ATOM 630 C CA . PRO A 1 81 ? 63.200 -16.074 -12.001 1.00 52.22 81 PRO A CA 1
ATOM 631 C C . PRO A 1 81 ? 63.319 -15.267 -13.302 1.00 52.22 81 PRO A C 1
ATOM 633 O O . PRO A 1 81 ? 62.502 -15.349 -14.219 1.00 52.22 81 PRO A O 1
ATOM 636 N N . HIS A 1 82 ? 64.401 -14.496 -13.351 1.00 40.84 82 HIS A N 1
ATOM 637 C CA . HIS A 1 82 ? 64.932 -13.786 -14.505 1.00 40.84 82 HIS A CA 1
ATOM 638 C C . HIS A 1 82 ? 65.636 -14.729 -15.505 1.00 40.84 82 HIS A C 1
ATOM 640 O O . HIS A 1 82 ? 66.403 -15.607 -15.112 1.00 40.84 82 HIS A O 1
ATOM 646 N N . HIS A 1 83 ? 65.508 -14.421 -16.797 1.00 44.34 83 HIS A N 1
ATOM 647 C CA . HIS A 1 83 ? 66.562 -14.552 -17.821 1.00 44.34 83 HIS A CA 1
ATOM 648 C C . HIS A 1 83 ? 66.385 -13.332 -18.756 1.00 44.34 83 HIS A C 1
ATOM 650 O O . HIS A 1 83 ? 65.297 -13.156 -19.294 1.00 44.34 83 HIS A O 1
ATOM 656 N N . ALA A 1 84 ? 67.256 -12.313 -18.864 1.00 39.12 84 ALA A N 1
ATOM 657 C CA . ALA A 1 84 ? 68.700 -12.277 -19.174 1.00 39.12 84 ALA A CA 1
ATOM 658 C C . ALA A 1 84 ? 69.015 -13.148 -20.408 1.00 39.12 84 ALA A C 1
ATOM 660 O O . ALA A 1 84 ? 68.687 -14.321 -20.398 1.00 39.12 84 ALA A O 1
ATOM 661 N N . GLN A 1 85 ? 69.606 -12.703 -21.520 1.00 51.94 85 GLN A N 1
ATOM 662 C CA . GLN A 1 85 ? 70.411 -11.532 -21.895 1.00 51.94 85 GLN A CA 1
ATOM 663 C C . GLN A 1 85 ? 70.382 -11.457 -23.452 1.00 51.94 85 GLN A C 1
ATOM 665 O O . GLN A 1 85 ? 70.301 -12.484 -24.112 1.00 51.94 85 GLN A O 1
ATOM 670 N N . LYS A 1 86 ? 70.231 -10.276 -24.073 1.00 41.16 86 LYS A N 1
ATOM 671 C CA . LYS A 1 86 ? 71.305 -9.442 -24.672 1.00 41.16 86 LYS A CA 1
ATOM 672 C C . LYS A 1 86 ? 72.069 -10.089 -25.853 1.00 41.16 86 LYS A C 1
ATOM 674 O O . LYS A 1 86 ? 72.891 -10.966 -25.636 1.00 41.16 86 LYS A O 1
ATOM 679 N N . ASN A 1 87 ? 71.901 -9.560 -27.075 1.00 39.81 87 ASN A N 1
ATOM 680 C CA . ASN A 1 87 ? 72.884 -8.678 -27.744 1.00 39.81 87 ASN A CA 1
ATOM 681 C C . ASN A 1 87 ? 72.594 -8.480 -29.254 1.00 39.81 87 ASN A C 1
ATOM 683 O O . ASN A 1 87 ? 72.414 -9.426 -30.011 1.00 39.81 87 ASN A O 1
ATOM 687 N N . SER A 1 88 ? 72.585 -7.203 -29.653 1.00 41.81 88 SER A N 1
ATOM 688 C CA . SER A 1 88 ? 72.752 -6.654 -31.019 1.00 41.81 88 SER A CA 1
ATOM 689 C C . SER A 1 88 ? 74.203 -6.873 -31.519 1.00 41.81 88 SER A C 1
ATOM 691 O O . SER A 1 88 ? 75.009 -7.348 -30.718 1.00 41.81 88 SER A O 1
ATOM 693 N N . PRO A 1 89 ? 74.668 -6.378 -32.692 1.00 48.47 89 PRO A N 1
ATOM 694 C CA . PRO A 1 89 ? 74.016 -5.983 -33.952 1.00 48.47 89 PRO A CA 1
ATOM 695 C C . PRO A 1 89 ? 74.727 -6.598 -35.195 1.00 48.47 89 PRO A C 1
ATOM 697 O O . PRO A 1 89 ? 75.910 -6.923 -35.150 1.00 48.47 89 PRO A O 1
ATOM 700 N N . HIS A 1 90 ? 74.086 -6.644 -36.368 1.00 38.34 90 HIS A N 1
ATOM 701 C CA . HIS A 1 90 ? 74.858 -6.596 -37.620 1.00 38.34 90 HIS A CA 1
ATOM 702 C C . HIS A 1 90 ? 74.095 -5.855 -38.716 1.00 38.34 90 HIS A C 1
ATOM 704 O O . HIS A 1 90 ? 73.163 -6.368 -39.329 1.00 38.34 90 HIS A O 1
ATOM 710 N N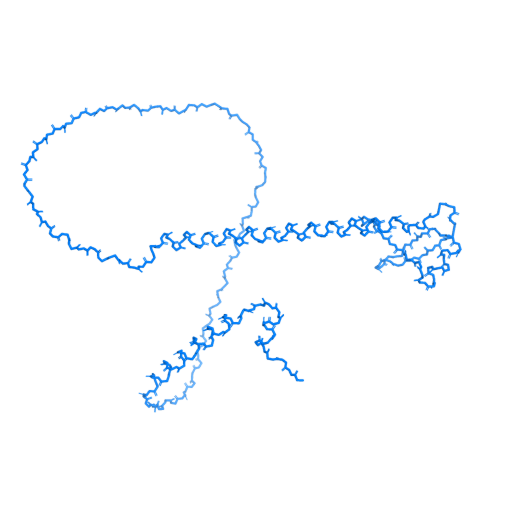 . SER A 1 91 ? 74.507 -4.606 -38.920 1.00 47.59 91 SER A N 1
ATOM 711 C CA . SER A 1 91 ? 74.218 -3.829 -40.115 1.00 47.59 91 SER A CA 1
ATOM 712 C C . SER A 1 91 ? 75.178 -4.286 -41.206 1.00 47.59 91 SER A C 1
ATOM 714 O O . SER A 1 91 ? 76.385 -4.091 -41.085 1.00 47.59 91 SER A O 1
ATOM 716 N N . THR A 1 92 ? 74.647 -4.875 -42.272 1.00 45.81 92 THR A N 1
ATOM 717 C CA . THR A 1 92 ? 75.320 -4.911 -43.570 1.00 45.81 92 THR A CA 1
ATOM 718 C C . THR A 1 92 ? 74.379 -4.322 -44.605 1.00 45.81 92 THR A C 1
ATOM 720 O O . THR A 1 92 ? 73.399 -4.924 -45.039 1.00 45.81 92 THR A O 1
ATOM 723 N N . ASN A 1 93 ? 74.694 -3.082 -44.974 1.00 50.16 93 ASN A N 1
ATOM 724 C CA . ASN A 1 93 ? 74.206 -2.443 -46.181 1.00 50.16 93 ASN A CA 1
ATOM 725 C C . ASN A 1 93 ? 74.627 -3.287 -47.386 1.00 50.16 93 ASN A C 1
ATOM 727 O O . ASN A 1 93 ? 75.802 -3.330 -47.738 1.00 50.16 93 ASN A O 1
ATOM 731 N N . THR A 1 94 ? 73.657 -3.900 -48.053 1.00 47.22 94 THR A N 1
ATOM 732 C CA . THR A 1 94 ? 73.791 -4.280 -49.458 1.00 47.22 94 THR A CA 1
ATOM 733 C C . THR A 1 94 ? 72.637 -3.648 -50.220 1.00 47.22 94 THR A C 1
ATOM 735 O O . THR A 1 94 ? 71.474 -4.030 -50.123 1.00 47.22 94 THR A O 1
ATOM 738 N N . ALA A 1 95 ? 72.985 -2.579 -50.928 1.00 48.50 95 ALA A N 1
ATOM 739 C CA . ALA A 1 95 ? 72.132 -1.918 -51.890 1.00 48.50 95 ALA A CA 1
ATOM 740 C C . ALA A 1 95 ? 72.050 -2.778 -53.154 1.00 48.50 95 ALA A C 1
ATOM 742 O O . ALA A 1 95 ? 73.082 -3.049 -53.760 1.00 48.50 95 ALA A O 1
ATOM 743 N N . GLN A 1 96 ? 70.839 -3.160 -53.573 1.00 52.59 96 GLN A N 1
ATOM 744 C CA . GLN A 1 96 ? 70.520 -3.479 -54.970 1.00 52.59 96 GLN A CA 1
ATOM 745 C C . GLN A 1 96 ? 68.995 -3.588 -55.191 1.00 52.59 96 GLN A C 1
ATOM 747 O O . GLN A 1 96 ? 68.227 -3.616 -54.232 1.00 52.59 96 GLN A O 1
ATOM 752 N N . PRO A 1 97 ? 68.513 -3.472 -56.439 1.00 45.97 97 PRO A N 1
ATOM 753 C CA . PRO A 1 97 ? 67.847 -2.273 -56.906 1.00 45.97 97 PRO A CA 1
ATOM 754 C C . PRO A 1 97 ? 66.323 -2.410 -56.952 1.00 45.97 97 PRO A C 1
ATOM 756 O O . PRO A 1 97 ? 65.727 -3.487 -56.946 1.00 45.97 97 PRO A O 1
ATOM 759 N N . THR A 1 98 ? 65.689 -1.248 -57.045 1.00 55.28 98 THR A N 1
ATOM 760 C CA . THR A 1 98 ? 64.251 -1.022 -57.140 1.00 55.28 98 THR A CA 1
ATOM 761 C C . THR A 1 98 ? 63.599 -1.803 -58.286 1.00 55.28 98 THR A C 1
ATOM 763 O O . THR A 1 98 ? 63.520 -1.319 -59.416 1.00 55.28 98 THR A O 1
ATOM 766 N N . ARG A 1 99 ? 63.011 -2.966 -57.993 1.00 48.44 99 ARG A N 1
ATOM 767 C CA . ARG A 1 99 ? 61.924 -3.512 -58.815 1.00 48.44 99 ARG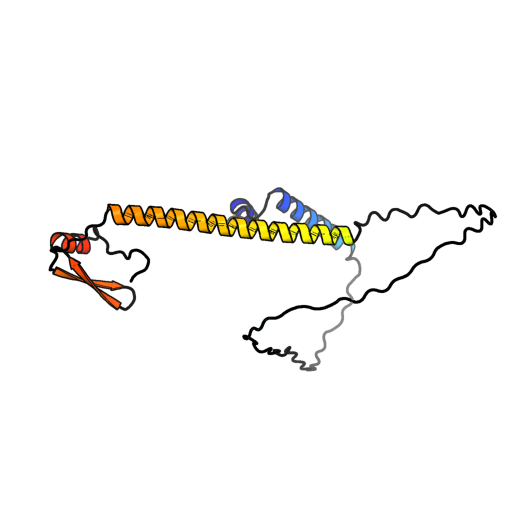 A CA 1
ATOM 768 C C . ARG A 1 99 ? 60.610 -2.923 -58.319 1.00 48.44 99 ARG A C 1
ATOM 770 O O . ARG A 1 99 ? 60.017 -3.397 -57.353 1.00 48.44 99 ARG A O 1
ATOM 777 N N . LYS A 1 100 ? 60.175 -1.856 -58.999 1.00 55.22 100 LYS A N 1
ATOM 778 C CA . LYS A 1 100 ? 58.838 -1.257 -58.893 1.00 55.22 100 LYS A CA 1
ATOM 779 C C . LYS A 1 100 ? 57.791 -2.290 -59.316 1.00 55.22 100 LYS A C 1
ATOM 781 O O . LYS A 1 100 ? 57.273 -2.257 -60.430 1.00 55.22 100 LYS A O 1
ATOM 786 N N . THR A 1 101 ? 57.475 -3.225 -58.426 1.00 53.00 101 THR A N 1
ATOM 787 C CA . THR A 1 101 ? 56.257 -4.015 -58.556 1.00 53.00 101 THR A CA 1
ATOM 788 C C . THR A 1 101 ? 55.105 -3.040 -58.394 1.00 53.00 101 THR A C 1
ATOM 790 O O . THR A 1 101 ? 54.978 -2.334 -57.393 1.00 53.00 101 THR A O 1
ATOM 793 N N . HIS A 1 102 ? 54.327 -2.909 -59.460 1.00 55.53 102 HIS A N 1
ATOM 794 C CA . HIS A 1 102 ? 53.151 -2.067 -59.495 1.00 55.53 102 HIS A CA 1
ATOM 795 C C . HIS A 1 102 ? 52.170 -2.652 -58.477 1.00 55.53 102 HIS A C 1
ATOM 797 O O . HIS A 1 102 ? 51.458 -3.615 -58.763 1.00 55.53 102 HIS A O 1
ATOM 803 N N . LYS A 1 103 ? 52.192 -2.122 -57.247 1.00 59.91 103 LYS A N 1
ATOM 804 C CA . LYS A 1 103 ? 51.190 -2.422 -56.228 1.00 59.91 103 LYS A CA 1
ATOM 805 C C . LYS A 1 103 ? 49.869 -1.9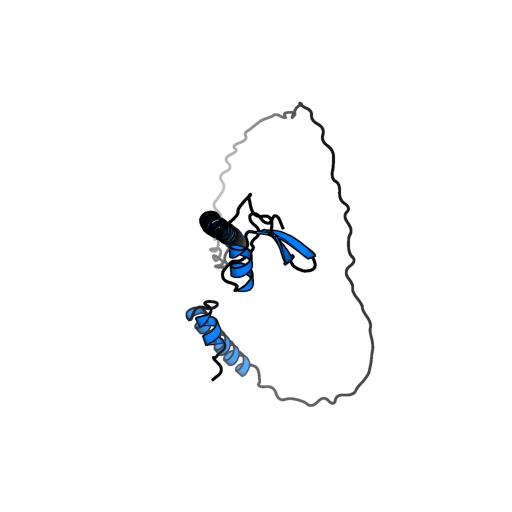05 -56.783 1.00 59.91 103 LYS A C 1
ATOM 807 O O . LYS A 1 103 ? 49.572 -0.720 -56.665 1.00 59.91 103 LYS A O 1
ATOM 812 N N . LYS A 1 104 ? 49.105 -2.793 -57.431 1.00 56.12 104 LYS A N 1
ATOM 813 C CA . LYS A 1 104 ? 47.696 -2.554 -57.757 1.00 56.12 104 LYS A CA 1
ATOM 814 C C . LYS A 1 104 ? 47.046 -1.947 -56.507 1.00 56.12 104 LYS A C 1
ATOM 816 O O . LYS A 1 104 ? 47.260 -2.504 -55.422 1.00 56.12 104 LYS A O 1
ATOM 821 N N . PRO A 1 105 ? 46.313 -0.825 -56.609 1.00 55.22 105 PRO A N 1
ATOM 822 C CA . PRO A 1 105 ? 45.612 -0.286 -55.457 1.00 55.22 105 PRO A CA 1
ATOM 823 C C . PRO A 1 105 ? 44.682 -1.393 -54.968 1.00 55.22 105 PRO A C 1
ATOM 825 O O . PRO A 1 105 ? 43.794 -1.822 -55.704 1.00 55.22 105 PRO A O 1
ATOM 828 N N . LYS A 1 106 ? 44.936 -1.932 -53.766 1.00 60.12 106 LYS A N 1
ATOM 829 C CA . LYS A 1 106 ? 43.987 -2.848 -53.134 1.00 60.12 106 LYS A CA 1
ATOM 830 C C . LYS A 1 106 ? 42.681 -2.072 -53.069 1.00 60.12 106 LYS A C 1
ATOM 832 O O . LYS A 1 106 ? 42.629 -1.044 -52.392 1.00 60.12 106 LYS A O 1
ATOM 837 N N . ALA A 1 107 ? 41.685 -2.527 -53.828 1.00 56.69 107 ALA A N 1
ATOM 838 C CA . ALA A 1 107 ? 40.332 -2.020 -53.735 1.00 56.69 107 ALA A CA 1
ATOM 839 C C . ALA A 1 107 ? 39.998 -1.979 -52.244 1.00 56.69 107 ALA A C 1
ATOM 841 O O . ALA A 1 107 ? 40.109 -2.995 -51.551 1.00 56.69 107 ALA A O 1
ATOM 842 N N . LYS A 1 108 ? 39.733 -0.779 -51.721 1.00 60.16 108 LYS A N 1
ATOM 843 C CA . LYS A 1 108 ? 39.251 -0.619 -50.355 1.00 60.16 108 LYS A CA 1
ATOM 844 C C . LYS A 1 108 ? 37.874 -1.264 -50.366 1.00 60.16 108 LYS A C 1
ATOM 846 O O . LYS A 1 108 ? 36.913 -0.629 -50.783 1.00 60.16 108 LYS A O 1
ATOM 851 N N . ASN A 1 109 ? 37.823 -2.555 -50.037 1.00 55.84 109 ASN A N 1
ATOM 852 C CA . ASN A 1 109 ? 36.581 -3.271 -49.814 1.00 55.84 109 ASN A CA 1
ATOM 853 C C . ASN A 1 109 ? 35.805 -2.443 -48.793 1.00 55.84 109 ASN A C 1
ATOM 855 O O . ASN A 1 109 ? 36.187 -2.368 -47.627 1.00 55.84 109 ASN A O 1
ATOM 859 N N . ASN A 1 110 ? 34.766 -1.765 -49.277 1.00 58.16 110 ASN A N 1
ATOM 860 C CA . ASN A 1 110 ? 33.835 -0.945 -48.508 1.00 58.16 110 ASN A CA 1
ATOM 861 C C . ASN A 1 110 ? 32.875 -1.838 -47.703 1.00 58.16 110 ASN A C 1
ATOM 863 O O . ASN A 1 110 ? 31.692 -1.541 -47.572 1.00 58.16 110 ASN A O 1
ATOM 867 N N . GLU A 1 111 ? 33.382 -2.955 -47.190 1.00 59.78 111 GLU A N 1
ATOM 868 C CA . GLU A 1 111 ? 32.696 -3.759 -46.197 1.00 59.78 111 GLU A CA 1
ATOM 869 C C . GLU A 1 111 ? 33.143 -3.234 -44.834 1.00 59.78 111 GLU A C 1
ATOM 871 O O . GLU A 1 111 ? 34.349 -3.040 -44.618 1.00 59.78 111 GLU A O 1
ATOM 876 N N . PRO A 1 112 ? 32.215 -2.950 -43.906 1.00 66.50 112 PRO A N 1
ATOM 877 C CA . PRO A 1 112 ? 32.609 -2.607 -42.553 1.00 66.50 112 PRO A CA 1
ATOM 878 C C . PRO A 1 112 ? 33.483 -3.748 -42.032 1.00 66.50 112 PRO A C 1
ATOM 880 O O . PRO A 1 112 ? 33.039 -4.893 -41.966 1.00 66.50 112 PRO A O 1
ATOM 883 N N . ASN A 1 113 ? 34.747 -3.437 -41.721 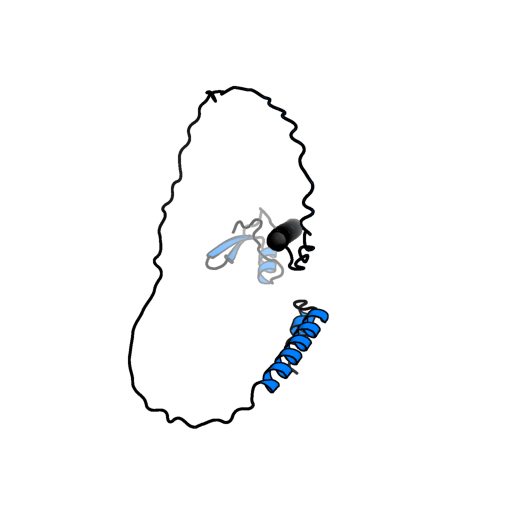1.00 80.06 113 ASN A N 1
ATOM 884 C CA . ASN A 1 113 ? 35.699 -4.402 -41.179 1.00 80.06 113 ASN A CA 1
ATOM 885 C C . ASN A 1 113 ? 34.993 -5.180 -40.062 1.00 80.06 113 ASN A C 1
ATOM 887 O O . ASN A 1 113 ? 34.413 -4.559 -39.175 1.00 80.06 113 ASN A O 1
ATOM 891 N N . LEU A 1 114 ? 35.006 -6.512 -40.119 1.00 80.88 114 LEU A N 1
ATOM 892 C CA . LEU A 1 114 ? 34.297 -7.386 -39.181 1.00 80.88 114 LEU A CA 1
ATOM 893 C C . LEU A 1 114 ? 34.532 -6.982 -37.708 1.00 80.88 114 LEU A C 1
ATOM 895 O O . LEU A 1 114 ? 33.612 -7.008 -36.892 1.00 80.88 114 LEU A O 1
ATOM 899 N N . ALA A 1 115 ? 35.734 -6.494 -37.386 1.00 84.62 115 ALA A N 1
ATOM 900 C CA . ALA A 1 115 ? 36.073 -5.968 -36.065 1.00 84.62 115 ALA A CA 1
ATOM 901 C C . ALA A 1 115 ? 35.260 -4.722 -35.652 1.00 84.62 115 ALA A C 1
ATOM 903 O O . ALA A 1 115 ? 35.012 -4.515 -34.465 1.00 84.62 115 ALA A O 1
ATOM 904 N N . ASN A 1 116 ? 34.860 -3.876 -36.602 1.00 86.50 116 ASN A N 1
ATOM 905 C CA . ASN A 1 116 ? 34.009 -2.710 -36.366 1.00 86.50 116 ASN A CA 1
ATOM 906 C C . ASN A 1 116 ? 32.556 -3.125 -36.088 1.00 86.50 116 ASN A C 1
ATOM 908 O O . ASN A 1 116 ? 31.931 -2.535 -35.214 1.00 86.50 116 ASN A O 1
ATOM 912 N N . LEU A 1 117 ? 32.039 -4.167 -36.755 1.00 88.50 117 LEU A N 1
ATOM 913 C CA . LEU A 1 117 ? 30.692 -4.702 -36.492 1.00 88.50 117 LEU A CA 1
ATOM 914 C C . LEU A 1 117 ? 30.585 -5.304 -35.083 1.00 88.50 117 LEU A C 1
ATOM 916 O O . LEU A 1 117 ? 29.608 -5.056 -34.376 1.00 88.50 117 LEU A O 1
ATOM 920 N N . TYR A 1 118 ? 31.609 -6.048 -34.646 1.00 91.06 118 TYR A N 1
ATOM 921 C CA . TYR A 1 118 ? 31.661 -6.572 -33.278 1.00 91.06 118 TYR A CA 1
ATOM 922 C C . TYR A 1 118 ? 31.753 -5.458 -32.232 1.00 91.06 118 TYR A C 1
ATOM 924 O O . TYR A 1 118 ? 31.038 -5.513 -31.234 1.00 91.06 118 TYR A O 1
ATOM 932 N N . ARG A 1 119 ? 32.571 -4.423 -32.472 1.00 90.69 119 ARG A N 1
ATOM 933 C CA . ARG A 1 119 ? 32.638 -3.244 -31.592 1.00 90.69 119 ARG A CA 1
ATOM 934 C C . ARG A 1 119 ? 31.290 -2.535 -31.489 1.00 90.69 119 ARG A C 1
ATOM 936 O O . ARG A 1 119 ? 30.833 -2.279 -30.383 1.00 90.69 119 ARG A O 1
ATOM 943 N N . GLN A 1 120 ? 30.619 -2.311 -32.618 1.00 91.25 120 GLN A N 1
ATOM 944 C CA . GLN A 1 120 ? 29.305 -1.672 -32.641 1.00 91.25 120 GLN A CA 1
ATOM 945 C C . GLN A 1 120 ? 28.251 -2.488 -31.876 1.00 91.25 120 GLN A C 1
ATOM 947 O O . GLN A 1 120 ? 27.474 -1.922 -31.112 1.00 91.25 120 GLN A O 1
ATOM 952 N N . ARG A 1 121 ? 28.237 -3.819 -32.031 1.00 94.62 121 ARG A N 1
ATOM 953 C CA . ARG A 1 121 ? 27.323 -4.690 -31.276 1.00 94.62 121 ARG A CA 1
ATOM 954 C C . ARG A 1 121 ? 27.606 -4.649 -29.774 1.00 94.62 121 ARG A C 1
ATOM 956 O O . ARG A 1 121 ? 26.666 -4.545 -28.994 1.00 94.62 121 ARG A O 1
ATOM 963 N N . ALA A 1 122 ? 28.879 -4.691 -29.384 1.00 94.38 122 ALA A N 1
ATOM 964 C CA . ALA A 1 122 ? 29.282 -4.614 -27.983 1.00 94.38 122 ALA A CA 1
ATOM 965 C C . ALA A 1 122 ? 28.911 -3.262 -27.346 1.00 94.38 122 ALA A C 1
ATOM 967 O O . ALA A 1 122 ? 28.479 -3.223 -26.198 1.00 94.38 122 ALA A O 1
ATOM 968 N N . GLU A 1 123 ? 29.029 -2.154 -28.085 1.00 94.62 123 GLU A N 1
ATOM 969 C CA . GLU A 1 123 ? 28.607 -0.828 -27.618 1.00 94.62 123 GLU A CA 1
ATOM 970 C C . GLU A 1 123 ? 27.093 -0.738 -27.411 1.00 94.62 123 GLU A C 1
ATOM 972 O O . GLU A 1 123 ? 26.650 -0.183 -26.404 1.00 94.62 123 GLU A O 1
ATOM 977 N N . VAL A 1 124 ? 26.304 -1.305 -28.330 1.00 95.00 124 VAL A N 1
ATOM 978 C CA . VAL A 1 124 ? 24.840 -1.360 -28.203 1.00 95.00 124 VAL A CA 1
ATOM 979 C C . VAL A 1 124 ? 24.437 -2.212 -27.003 1.00 95.00 124 VAL A C 1
ATOM 981 O O . VAL A 1 124 ? 23.679 -1.736 -26.167 1.00 95.00 124 VAL A O 1
ATOM 984 N N . GLU A 1 125 ? 24.995 -3.415 -26.859 1.00 94.19 125 GLU A N 1
ATOM 985 C CA . GLU A 1 125 ? 24.706 -4.301 -25.724 1.00 94.19 125 GLU A CA 1
ATOM 986 C C . GLU A 1 125 ? 25.078 -3.648 -24.383 1.00 94.19 125 GLU A C 1
ATOM 988 O O . GLU A 1 125 ? 24.304 -3.691 -23.423 1.00 94.19 125 GLU A O 1
ATOM 993 N N . ARG A 1 126 ? 26.238 -2.977 -24.319 1.00 94.81 126 ARG A N 1
ATOM 994 C CA . ARG A 1 126 ? 26.654 -2.230 -23.125 1.00 94.81 126 ARG A CA 1
ATOM 995 C C . ARG A 1 126 ? 25.663 -1.112 -22.801 1.00 94.81 126 ARG A C 1
ATOM 997 O O . ARG A 1 126 ? 25.250 -0.989 -21.651 1.00 94.81 126 ARG A O 1
ATOM 1004 N N . LYS A 1 127 ? 25.254 -0.331 -23.804 1.00 95.94 127 LYS A N 1
ATOM 1005 C CA . LYS A 1 127 ? 24.308 0.776 -23.627 1.00 95.94 127 LYS A CA 1
ATOM 1006 C C . LYS A 1 127 ? 22.923 0.288 -23.201 1.00 95.94 127 LYS A C 1
ATOM 1008 O O . LYS A 1 127 ? 22.337 0.857 -22.290 1.00 95.94 127 LYS A O 1
ATOM 1013 N N . GLU A 1 128 ? 22.421 -0.792 -23.794 1.00 95.19 128 GLU A N 1
ATOM 1014 C CA . GLU A 1 128 ? 21.134 -1.385 -23.415 1.00 95.19 128 GLU A CA 1
ATOM 1015 C C . GLU A 1 128 ? 21.140 -1.872 -21.962 1.00 95.19 128 GLU A C 1
ATOM 1017 O O . GLU A 1 128 ? 20.168 -1.660 -21.231 1.00 95.19 128 GLU A O 1
ATOM 1022 N N . LYS A 1 129 ? 22.251 -2.471 -21.517 1.00 96.25 129 LYS A N 1
ATOM 1023 C CA . LYS A 1 129 ? 22.435 -2.897 -20.126 1.00 96.25 129 LYS A CA 1
ATOM 1024 C C . LYS A 1 129 ? 22.490 -1.711 -19.160 1.00 96.25 129 LYS A C 1
ATOM 1026 O O . LYS A 1 129 ? 21.849 -1.761 -18.110 1.00 96.25 129 LYS A O 1
ATOM 1031 N N . GLU A 1 130 ? 23.225 -0.657 -19.511 1.00 95.62 130 GLU A N 1
ATOM 1032 C CA . GLU A 1 130 ? 23.295 0.587 -18.731 1.00 95.62 130 GLU A CA 1
ATOM 1033 C C . GLU A 1 130 ? 21.919 1.267 -18.632 1.00 95.62 130 GLU A C 1
ATOM 1035 O O . GLU A 1 130 ? 21.498 1.651 -17.539 1.00 95.62 130 GLU A O 1
ATOM 1040 N N . ASP A 1 131 ? 21.180 1.347 -19.741 1.00 95.19 131 ASP A N 1
ATOM 1041 C CA . ASP A 1 131 ? 19.842 1.937 -19.794 1.00 95.19 131 ASP A CA 1
ATOM 1042 C C . ASP A 1 131 ? 18.828 1.125 -18.968 1.00 95.19 131 ASP A C 1
ATOM 1044 O O . ASP A 1 131 ? 18.004 1.700 -18.252 1.00 95.19 131 ASP A O 1
ATOM 1048 N N . GLU A 1 132 ? 18.875 -0.210 -19.027 1.00 95.50 132 GLU A N 1
ATOM 1049 C CA . GLU A 1 132 ? 18.006 -1.073 -18.219 1.00 95.50 132 GLU A CA 1
ATOM 1050 C C . GLU A 1 132 ? 18.318 -0.951 -16.725 1.00 95.50 132 GLU A C 1
ATOM 1052 O O . GLU A 1 132 ? 17.412 -0.837 -15.894 1.00 95.50 132 GLU A O 1
ATOM 1057 N N . GLU A 1 133 ? 19.599 -0.899 -16.361 1.00 95.81 133 GLU A N 1
ATOM 1058 C CA . GLU A 1 133 ? 19.994 -0.664 -14.979 1.00 95.81 133 GLU A CA 1
ATOM 1059 C C . GLU A 1 133 ? 19.552 0.726 -14.494 1.00 95.81 133 GLU A C 1
ATOM 1061 O O . GLU A 1 133 ? 19.023 0.850 -13.384 1.00 95.81 133 GLU A O 1
ATOM 1066 N N . ALA A 1 134 ? 19.697 1.763 -15.322 1.00 96.06 134 ALA A N 1
ATOM 1067 C CA . ALA A 1 134 ? 19.224 3.109 -15.017 1.00 96.06 134 ALA A CA 1
ATOM 1068 C C . ALA A 1 134 ? 17.700 3.137 -14.817 1.00 96.06 134 ALA A C 1
ATOM 1070 O O . ALA A 1 134 ? 17.225 3.677 -13.812 1.00 96.06 134 ALA A O 1
ATOM 1071 N N . ARG A 1 135 ? 16.928 2.479 -15.697 1.00 96.56 135 ARG A N 1
ATOM 1072 C CA . ARG A 1 135 ? 15.471 2.319 -15.542 1.00 96.56 135 ARG A CA 1
ATOM 1073 C C . ARG A 1 135 ? 15.123 1.613 -14.235 1.00 96.56 135 ARG A C 1
ATOM 1075 O O . ARG A 1 135 ? 14.262 2.091 -13.493 1.00 96.56 135 ARG A O 1
ATOM 1082 N N . ARG A 1 136 ? 15.811 0.517 -13.904 1.00 96.56 136 ARG A N 1
ATOM 1083 C CA . ARG A 1 136 ? 15.590 -0.228 -12.656 1.00 96.56 136 ARG A CA 1
ATOM 1084 C C . ARG A 1 136 ? 15.902 0.622 -11.423 1.00 96.56 136 ARG A C 1
ATOM 1086 O O . ARG A 1 136 ? 15.129 0.605 -10.460 1.00 96.56 136 ARG A O 1
ATOM 1093 N N . ARG A 1 137 ? 17.007 1.375 -11.438 1.00 96.31 137 ARG A N 1
ATOM 1094 C CA . ARG A 1 137 ? 17.403 2.283 -10.347 1.00 96.31 137 ARG A CA 1
ATOM 1095 C C . ARG A 1 137 ? 16.381 3.404 -10.164 1.00 96.31 137 ARG A C 1
ATOM 1097 O O . ARG A 1 137 ? 15.965 3.651 -9.031 1.00 96.31 137 ARG A O 1
ATOM 1104 N N . GLU A 1 138 ? 15.917 4.023 -11.247 1.00 96.25 138 GLU A N 1
ATOM 1105 C CA . GLU A 1 138 ? 14.919 5.093 -11.172 1.00 96.25 138 GLU A CA 1
ATOM 1106 C C . GLU A 1 138 ? 13.567 4.575 -10.670 1.00 96.25 138 GLU A C 1
ATOM 1108 O O . GLU A 1 138 ? 12.994 5.139 -9.738 1.00 96.25 138 GLU A O 1
ATOM 1113 N N . GLN A 1 139 ? 13.093 3.434 -11.180 1.00 95.94 139 GLN A N 1
ATOM 1114 C CA . GLN A 1 139 ? 11.879 2.796 -10.665 1.00 95.94 139 GLN A CA 1
ATOM 1115 C C . GLN A 1 139 ? 11.996 2.461 -9.173 1.00 95.94 139 GLN A C 1
ATOM 1117 O O . GLN A 1 139 ? 11.049 2.672 -8.411 1.00 95.94 139 GLN A O 1
ATOM 1122 N N . ALA A 1 140 ? 13.150 1.958 -8.723 1.00 96.12 140 ALA A N 1
ATOM 1123 C CA . ALA A 1 140 ? 13.390 1.697 -7.308 1.00 96.12 140 ALA A CA 1
ATOM 1124 C C . ALA A 1 140 ? 13.368 2.991 -6.477 1.00 96.12 140 ALA A C 1
ATOM 1126 O O . ALA A 1 140 ? 12.813 3.000 -5.375 1.00 96.12 140 ALA A O 1
ATOM 1127 N N . ARG A 1 141 ? 13.918 4.093 -7.002 1.00 96.94 141 ARG A N 1
ATOM 1128 C CA . ARG A 1 141 ? 13.890 5.413 -6.358 1.00 96.94 141 ARG A CA 1
ATOM 1129 C C . ARG A 1 141 ? 12.461 5.933 -6.214 1.00 96.94 141 ARG A C 1
ATOM 1131 O O . ARG A 1 141 ? 12.076 6.311 -5.108 1.00 96.94 141 ARG A O 1
ATOM 1138 N N . ILE A 1 142 ? 11.662 5.864 -7.279 1.00 96.88 142 ILE A N 1
ATOM 1139 C CA . ILE A 1 142 ? 10.245 6.252 -7.269 1.00 96.88 142 ILE A CA 1
ATOM 1140 C C . ILE A 1 142 ? 9.478 5.415 -6.244 1.00 96.88 142 ILE A C 1
ATOM 1142 O O . ILE A 1 142 ? 8.819 5.970 -5.369 1.00 96.88 142 ILE A O 1
ATOM 1146 N N . LYS A 1 143 ? 9.626 4.084 -6.267 1.00 95.81 143 LYS A N 1
ATOM 1147 C CA . LYS A 1 143 ? 8.972 3.188 -5.296 1.00 95.81 143 LYS A CA 1
ATOM 1148 C C . LYS A 1 143 ? 9.333 3.544 -3.852 1.00 95.81 143 LYS A C 1
ATOM 1150 O O . LYS A 1 143 ? 8.450 3.596 -2.996 1.00 95.81 143 LYS A O 1
ATOM 1155 N N . LYS A 1 144 ? 10.611 3.831 -3.573 1.00 95.81 144 LYS A N 1
ATOM 1156 C CA . LYS A 1 144 ? 11.075 4.263 -2.243 1.00 95.81 144 LYS A CA 1
ATOM 1157 C C . LYS A 1 144 ? 10.451 5.595 -1.826 1.00 95.81 144 LYS A C 1
ATOM 1159 O O . LYS A 1 144 ? 9.954 5.700 -0.707 1.00 95.81 144 LYS A O 1
ATOM 1164 N N . GLN A 1 145 ? 10.446 6.593 -2.709 1.00 96.88 145 GLN A N 1
ATOM 1165 C CA . GLN A 1 145 ? 9.848 7.900 -2.424 1.00 96.88 145 GLN A CA 1
ATOM 1166 C C . GLN A 1 145 ? 8.342 7.789 -2.174 1.00 96.88 145 GLN A C 1
ATOM 1168 O O . GLN A 1 145 ? 7.851 8.326 -1.183 1.00 96.88 145 GLN A O 1
ATOM 1173 N N . THR A 1 146 ? 7.620 7.045 -3.012 1.00 95.75 146 THR A N 1
ATOM 1174 C CA . THR A 1 146 ? 6.185 6.796 -2.838 1.00 95.75 146 THR A CA 1
ATOM 1175 C C . THR A 1 146 ? 5.905 6.082 -1.520 1.00 95.75 146 THR A C 1
ATOM 1177 O O . THR A 1 146 ? 5.049 6.531 -0.761 1.00 95.75 146 THR A O 1
ATOM 1180 N N . ARG A 1 147 ? 6.671 5.036 -1.175 1.00 93.69 147 ARG A N 1
ATOM 1181 C CA . ARG A 1 147 ? 6.533 4.342 0.116 1.00 93.69 147 ARG A CA 1
ATOM 1182 C C . ARG A 1 147 ? 6.793 5.276 1.299 1.00 93.69 147 ARG A C 1
ATOM 1184 O O . ARG A 1 147 ? 6.070 5.202 2.287 1.00 93.69 147 ARG A O 1
ATOM 1191 N N . LYS A 1 148 ? 7.786 6.169 1.201 1.00 95.88 148 LYS A N 1
ATOM 1192 C CA . LYS A 1 148 ? 8.068 7.170 2.242 1.00 95.88 148 LYS A CA 1
ATOM 1193 C C . LYS A 1 148 ? 6.890 8.133 2.417 1.00 95.88 148 LYS A C 1
ATOM 1195 O O . LYS A 1 148 ? 6.452 8.333 3.543 1.00 95.88 148 LYS A O 1
ATOM 1200 N N . LYS A 1 149 ? 6.348 8.669 1.318 1.00 95.69 149 LYS A N 1
ATOM 1201 C CA . LYS A 1 149 ? 5.173 9.559 1.344 1.00 95.69 149 LYS A CA 1
ATOM 1202 C C . LYS A 1 149 ? 3.953 8.866 1.955 1.00 95.69 149 LYS A C 1
ATOM 1204 O O . LYS A 1 149 ? 3.329 9.432 2.845 1.00 95.69 149 LYS A O 1
ATOM 1209 N N . LEU A 1 150 ? 3.665 7.630 1.536 1.00 95.31 150 LEU A N 1
ATOM 1210 C CA . LEU A 1 150 ? 2.577 6.824 2.099 1.00 95.31 150 LEU A CA 1
ATOM 1211 C C . LEU A 1 150 ? 2.765 6.583 3.598 1.00 95.31 150 LEU A C 1
ATOM 1213 O O . LEU A 1 150 ? 1.830 6.780 4.363 1.00 95.31 150 LEU A O 1
ATOM 1217 N N . ARG A 1 151 ? 3.978 6.219 4.033 1.00 95.06 151 ARG A N 1
ATOM 1218 C CA . ARG A 1 151 ? 4.284 6.035 5.457 1.00 95.06 151 ARG A CA 1
ATOM 1219 C C . ARG A 1 151 ? 4.005 7.308 6.256 1.00 95.06 151 ARG A C 1
ATOM 1221 O O . ARG A 1 151 ? 3.357 7.233 7.290 1.00 95.06 151 ARG A O 1
ATOM 1228 N N . THR A 1 152 ? 4.481 8.461 5.787 1.00 96.06 152 THR A N 1
ATOM 1229 C CA . THR A 1 152 ? 4.244 9.746 6.461 1.00 96.06 152 THR A CA 1
ATOM 1230 C C . THR A 1 152 ? 2.756 10.084 6.531 1.00 96.06 152 THR A C 1
ATOM 1232 O O . THR A 1 152 ? 2.299 10.523 7.580 1.00 96.06 152 THR A O 1
ATOM 1235 N N . LEU A 1 153 ? 2.002 9.847 5.453 1.00 95.88 153 LEU A N 1
ATOM 1236 C CA . LEU A 1 153 ? 0.557 10.076 5.431 1.00 95.88 153 LEU A CA 1
ATOM 1237 C C . LEU A 1 153 ? -0.160 9.209 6.473 1.00 95.88 153 LEU A C 1
ATOM 1239 O O . LEU A 1 153 ? -0.920 9.735 7.274 1.00 95.88 153 LEU A O 1
ATOM 1243 N N . VAL A 1 154 ? 0.132 7.905 6.511 1.00 94.88 154 VAL A N 1
ATOM 1244 C CA . VAL A 1 154 ? -0.478 6.982 7.483 1.00 94.88 154 VAL A CA 1
ATOM 1245 C C . VAL A 1 154 ? -0.143 7.388 8.917 1.00 94.88 154 VAL A C 1
ATOM 1247 O O . VAL A 1 154 ? -1.039 7.468 9.745 1.00 94.88 154 VAL A O 1
ATOM 1250 N N . LEU A 1 155 ? 1.125 7.695 9.211 1.00 94.69 155 LEU A N 1
ATOM 1251 C CA . LEU A 1 155 ? 1.538 8.095 10.561 1.00 94.69 155 LEU A CA 1
ATOM 1252 C C . LEU A 1 155 ? 0.898 9.412 11.013 1.00 94.69 155 LEU A C 1
ATOM 1254 O O . LEU A 1 155 ? 0.610 9.568 12.192 1.00 94.69 155 LEU A O 1
ATOM 1258 N N . LYS A 1 156 ? 0.663 10.352 10.090 1.00 96.38 156 LYS A N 1
ATOM 1259 C CA . LYS A 1 156 ? -0.003 11.624 10.398 1.00 96.38 156 LYS A CA 1
ATOM 1260 C C . LYS A 1 156 ? -1.474 11.435 10.791 1.00 96.38 156 L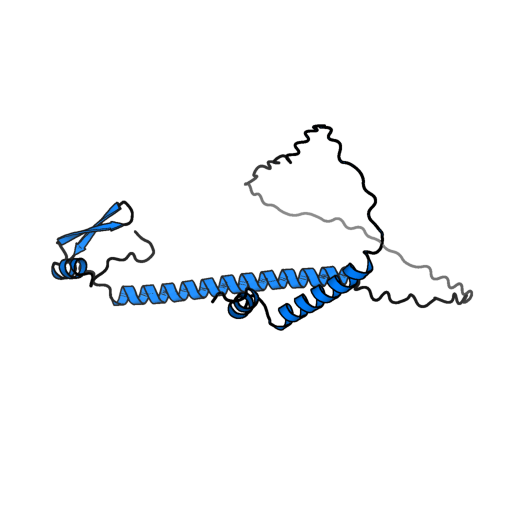YS A C 1
ATOM 1262 O O . LYS A 1 156 ? -1.996 12.239 11.551 1.00 96.38 156 LYS A O 1
ATOM 1267 N N . HIS A 1 157 ? -2.127 10.403 10.262 1.00 95.50 157 HIS A N 1
ATOM 1268 C CA . HIS A 1 157 ? -3.543 10.104 10.494 1.00 95.50 157 HIS A CA 1
ATOM 1269 C C . HIS A 1 157 ? -3.739 8.863 11.375 1.00 95.50 157 HIS A C 1
ATOM 1271 O O . HIS A 1 157 ? -4.761 8.188 11.278 1.00 95.50 157 HIS A O 1
ATOM 1277 N N . LEU A 1 158 ? -2.748 8.532 12.203 1.00 95.44 158 LEU A N 1
ATOM 1278 C CA . LEU A 1 158 ? -2.824 7.392 13.103 1.00 95.44 158 LEU A CA 1
ATOM 1279 C C . LEU A 1 158 ? -3.776 7.711 14.265 1.00 95.44 158 LEU A C 1
ATOM 1281 O O . LEU A 1 158 ? -3.588 8.712 14.948 1.00 95.44 158 LEU A O 1
ATOM 1285 N N . GLN A 1 159 ? -4.764 6.844 14.483 1.00 95.12 159 GLN A N 1
ATOM 1286 C CA . GLN A 1 159 ? -5.797 6.977 15.519 1.00 95.12 159 GLN A CA 1
ATOM 1287 C C . GLN A 1 159 ? -5.664 5.865 16.572 1.00 95.12 159 GLN A C 1
ATOM 1289 O O . GLN A 1 159 ? -6.644 5.231 16.936 1.00 95.12 159 GLN A O 1
ATOM 1294 N N . ASN A 1 160 ? -4.447 5.542 17.010 1.00 93.94 160 ASN A N 1
ATOM 1295 C CA . ASN A 1 160 ? -4.255 4.505 18.029 1.00 93.94 160 ASN A CA 1
ATOM 1296 C C . ASN A 1 160 ? -4.443 5.102 19.430 1.00 93.94 160 ASN A C 1
ATOM 1298 O O . ASN A 1 160 ? -3.906 6.173 19.703 1.00 93.94 160 ASN A O 1
ATOM 1302 N N . ASP A 1 161 ? -5.144 4.383 20.304 1.00 94.25 161 ASP A N 1
ATOM 1303 C CA . ASP A 1 161 ? -5.371 4.762 21.701 1.00 94.25 161 ASP A CA 1
ATOM 1304 C C . ASP A 1 161 ? -5.006 3.589 22.626 1.00 94.25 161 ASP A C 1
ATOM 1306 O O . ASP A 1 161 ? -5.483 2.471 22.430 1.00 94.25 161 ASP A O 1
ATOM 1310 N N . ASP A 1 162 ? -4.152 3.838 23.622 1.00 93.81 162 ASP A N 1
ATOM 1311 C CA . ASP A 1 162 ? -3.689 2.828 24.583 1.00 93.81 162 ASP A CA 1
ATOM 1312 C C . ASP A 1 162 ? -4.727 2.534 25.683 1.00 93.81 162 ASP A C 1
ATOM 1314 O O . ASP A 1 162 ? -4.640 1.508 26.355 1.00 93.81 162 ASP A O 1
ATOM 1318 N N . GLN A 1 163 ? -5.711 3.419 25.879 1.00 94.75 163 GLN A N 1
ATOM 1319 C CA . GLN A 1 163 ? -6.812 3.229 26.834 1.00 94.75 163 GLN A CA 1
ATOM 1320 C C . GLN A 1 163 ? -7.994 2.460 26.226 1.00 94.75 163 GLN A C 1
ATOM 1322 O O . GLN A 1 163 ? -9.002 2.212 26.892 1.00 94.75 163 GLN A O 1
ATOM 1327 N N . ALA A 1 164 ? -7.880 2.062 24.960 1.00 96.56 164 ALA A N 1
ATOM 1328 C CA . ALA A 1 164 ? -8.867 1.250 24.278 1.00 96.56 164 ALA A CA 1
ATOM 1329 C C . ALA A 1 164 ? -8.998 -0.146 24.910 1.00 96.56 164 ALA A C 1
ATOM 1331 O O . ALA A 1 164 ? -8.014 -0.859 25.111 1.00 96.56 164 ALA A O 1
ATOM 1332 N N . SER A 1 165 ? -10.234 -0.573 25.173 1.00 96.38 165 SER A N 1
ATOM 1333 C CA . SER A 1 165 ? -10.532 -1.854 25.832 1.00 96.38 165 SER A CA 1
ATOM 1334 C C . SER A 1 165 ? -11.442 -2.773 25.016 1.00 96.38 165 SER A C 1
ATOM 1336 O O . SER A 1 165 ? -11.511 -3.975 25.289 1.00 96.38 165 SER A O 1
ATOM 1338 N N . LEU A 1 166 ? -12.109 -2.261 23.977 1.00 96.88 166 LEU A N 1
ATOM 1339 C CA . LEU A 1 166 ? -13.026 -3.055 23.167 1.00 96.88 166 LEU A CA 1
ATOM 1340 C C . LEU A 1 166 ? -12.247 -3.854 22.130 1.00 96.88 166 LEU A C 1
ATOM 1342 O O . LEU A 1 166 ? -11.524 -3.306 21.302 1.00 96.88 166 LEU A O 1
ATOM 1346 N N . ARG A 1 167 ? -12.392 -5.179 22.159 1.00 97.50 167 ARG A N 1
ATOM 1347 C CA . ARG A 1 167 ? -11.739 -6.062 21.192 1.00 97.50 167 ARG A CA 1
ATOM 1348 C C . ARG A 1 167 ? -12.496 -6.049 19.866 1.00 97.50 167 ARG A C 1
ATOM 1350 O O . ARG A 1 167 ? -13.598 -6.584 19.778 1.00 97.50 167 ARG A O 1
ATOM 1357 N N . TYR A 1 168 ? -11.851 -5.560 18.815 1.00 97.19 168 TYR A N 1
ATOM 1358 C CA . TYR A 1 168 ? -12.354 -5.626 17.449 1.00 97.19 168 TYR A CA 1
ATOM 1359 C C . TYR A 1 168 ? -11.622 -6.706 16.653 1.00 97.19 168 TYR A C 1
ATOM 1361 O O . TYR A 1 168 ? -10.397 -6.669 16.524 1.00 97.19 168 TYR A O 1
ATOM 1369 N N . ASN A 1 169 ? -12.362 -7.680 16.118 1.00 96.88 169 ASN A N 1
ATOM 1370 C CA . ASN A 1 169 ? -11.800 -8.756 15.301 1.00 96.88 169 ASN A CA 1
ATOM 1371 C C . ASN A 1 169 ? -11.918 -8.409 13.810 1.00 96.88 169 ASN A C 1
ATOM 1373 O O . ASN A 1 169 ? -12.970 -7.974 13.352 1.00 96.88 169 ASN A O 1
ATOM 1377 N N . PHE A 1 170 ? -10.859 -8.646 13.039 1.00 95.44 170 PHE A N 1
ATOM 1378 C CA . PHE A 1 170 ? -10.810 -8.372 11.604 1.00 95.44 170 PHE A CA 1
ATOM 1379 C C . PHE A 1 170 ? -10.067 -9.476 10.847 1.00 95.44 170 PHE A C 1
ATOM 1381 O O . PHE A 1 170 ? -9.232 -10.189 11.405 1.00 95.44 170 PHE A O 1
ATOM 1388 N N . VAL A 1 171 ? -10.374 -9.631 9.559 1.00 95.50 171 VAL A N 1
ATOM 1389 C CA . VAL A 1 171 ? -9.834 -10.712 8.724 1.00 95.50 171 VAL A CA 1
ATOM 1390 C C . VAL A 1 171 ? -8.674 -10.208 7.869 1.00 95.50 171 VAL A C 1
ATOM 1392 O O . VAL A 1 171 ? -8.767 -9.172 7.213 1.00 95.50 171 VAL A O 1
ATOM 1395 N N . VAL A 1 172 ? -7.580 -10.971 7.840 1.00 94.56 172 VAL A N 1
ATOM 1396 C CA . VAL A 1 172 ? -6.413 -10.729 6.984 1.00 94.56 172 VAL A CA 1
ATOM 1397 C C . VAL A 1 172 ? -6.083 -12.006 6.222 1.00 94.56 172 VAL A C 1
ATOM 1399 O O . VAL A 1 172 ? -5.432 -12.913 6.747 1.00 94.56 172 VAL A O 1
ATOM 1402 N N . GLY A 1 173 ? -6.527 -12.080 4.967 1.00 93.56 173 GLY A N 1
ATOM 1403 C CA . GLY A 1 173 ? -6.458 -13.321 4.194 1.00 93.56 173 GLY A CA 1
ATOM 1404 C C . GLY A 1 173 ? -7.332 -14.391 4.850 1.00 93.56 173 GLY A C 1
ATOM 1405 O O . GLY A 1 173 ? -8.536 -14.196 4.959 1.00 93.56 173 GLY A O 1
ATOM 1406 N N . SER A 1 174 ? -6.723 -15.480 5.323 1.00 96.75 174 SER A N 1
ATOM 1407 C CA . SER A 1 174 ? -7.424 -16.576 6.015 1.00 96.75 174 SER A CA 1
ATOM 1408 C C . SER A 1 174 ? -7.406 -16.470 7.546 1.00 96.75 174 SER A C 1
ATOM 1410 O O . SER A 1 174 ? -8.029 -17.287 8.215 1.00 96.75 174 SER A O 1
ATOM 1412 N N . ASN A 1 175 ? -6.676 -15.502 8.113 1.00 96.44 175 ASN A N 1
ATOM 1413 C CA . ASN A 1 175 ? -6.484 -15.384 9.560 1.00 96.44 175 ASN A CA 1
ATOM 1414 C C . ASN A 1 175 ? -7.368 -14.287 10.155 1.00 96.44 175 ASN A C 1
ATOM 1416 O O . ASN A 1 175 ? -7.442 -13.185 9.610 1.00 96.44 175 ASN A O 1
ATOM 1420 N N . VAL A 1 176 ? -7.962 -14.562 11.317 1.00 96.31 176 VAL A N 1
ATOM 1421 C CA . VAL A 1 176 ? -8.663 -13.559 12.126 1.00 96.31 176 VAL A CA 1
ATOM 1422 C C . VAL A 1 176 ? -7.683 -12.974 13.137 1.00 96.31 176 VAL A C 1
ATOM 1424 O O . VAL A 1 176 ? -7.067 -13.701 13.914 1.00 96.31 176 VAL A O 1
ATOM 1427 N N . LYS A 1 177 ? -7.525 -11.654 13.112 1.00 96.38 177 LYS A N 1
ATOM 1428 C CA . LYS A 1 177 ? -6.711 -10.883 14.055 1.00 96.38 177 LYS A CA 1
ATOM 1429 C C . LYS A 1 177 ? -7.605 -9.974 14.875 1.00 96.38 177 LYS A C 1
ATOM 1431 O O . LYS A 1 177 ? -8.780 -9.810 14.560 1.00 96.38 177 LYS A O 1
ATOM 1436 N N . TYR A 1 178 ? -7.054 -9.412 15.940 1.00 96.44 178 TYR A N 1
ATOM 1437 C CA . TYR A 1 178 ? -7.777 -8.474 16.779 1.00 96.44 178 TYR A CA 1
ATOM 1438 C C . TYR A 1 178 ? -6.926 -7.257 17.114 1.00 96.44 178 TYR A C 1
ATOM 1440 O O . TYR A 1 178 ? -5.697 -7.319 17.084 1.00 96.44 178 TYR A O 1
ATOM 1448 N N . VAL A 1 179 ? -7.605 -6.160 17.422 1.00 95.62 179 VAL A N 1
ATOM 1449 C CA . VAL A 1 179 ? -7.029 -4.916 17.929 1.00 95.62 179 VAL A CA 1
ATOM 1450 C C . VAL A 1 179 ? -7.983 -4.345 18.976 1.00 95.62 179 VAL A C 1
ATOM 1452 O O . VAL A 1 179 ? -9.195 -4.543 18.873 1.00 95.62 179 VAL A O 1
ATOM 1455 N N . PHE A 1 180 ? -7.442 -3.707 20.010 1.00 97.69 180 PHE A N 1
ATOM 1456 C CA . PHE A 1 180 ? -8.258 -2.977 20.973 1.00 97.69 180 PHE A CA 1
ATOM 1457 C C . PHE A 1 180 ? -8.562 -1.585 20.421 1.00 97.69 180 PHE A C 1
ATOM 1459 O O . PHE A 1 180 ? -7.658 -0.911 19.932 1.00 97.69 180 PHE A O 1
ATOM 1466 N N . VAL A 1 181 ? -9.833 -1.196 20.455 1.00 97.38 181 VAL A N 1
ATOM 1467 C CA . VAL A 1 181 ? -10.343 0.075 19.926 1.00 97.38 181 VAL A CA 1
ATOM 1468 C C . VAL A 1 181 ? -11.258 0.758 20.941 1.00 97.38 181 VAL A C 1
ATOM 1470 O O . VAL A 1 181 ? -11.724 0.134 21.900 1.00 97.38 181 VAL A O 1
ATOM 1473 N N . THR A 1 182 ? -11.501 2.050 20.750 1.00 98.12 182 THR A N 1
ATOM 1474 C CA . THR A 1 182 ? -12.559 2.775 21.465 1.00 98.12 182 THR A CA 1
ATOM 1475 C C . THR A 1 182 ? -13.924 2.505 20.820 1.00 98.12 182 THR A C 1
ATOM 1477 O O . THR A 1 182 ? -14.010 1.990 19.703 1.00 98.12 182 THR A O 1
ATOM 1480 N N . GLU A 1 183 ? -15.014 2.850 21.507 1.00 96.94 183 GLU A N 1
ATOM 1481 C CA . GLU A 1 183 ? -16.373 2.665 20.974 1.00 96.94 183 GLU A CA 1
ATOM 1482 C C . GLU A 1 183 ? -16.611 3.505 19.708 1.00 96.94 183 GLU A C 1
ATOM 1484 O O . GLU A 1 183 ? -17.161 3.021 18.718 1.00 96.94 183 GLU A O 1
ATOM 1489 N N . GLU A 1 184 ? -16.112 4.743 19.694 1.00 96.81 184 GLU A N 1
ATOM 1490 C CA . GLU A 1 184 ? -16.171 5.618 18.522 1.00 96.81 184 GLU A CA 1
ATOM 1491 C C . GLU A 1 184 ? -15.431 5.005 17.325 1.00 96.81 184 GLU A C 1
ATOM 1493 O O . GLU A 1 184 ? -15.970 4.944 16.219 1.00 96.81 184 GLU A O 1
ATOM 1498 N N . GLN A 1 185 ? -14.229 4.469 17.552 1.00 97.44 185 GLN A N 1
ATOM 1499 C CA . GLN A 1 185 ? -13.451 3.797 16.512 1.00 97.44 185 GLN A CA 1
ATOM 1500 C C . GLN A 1 185 ? -14.151 2.541 15.995 1.00 97.44 185 GLN A C 1
ATOM 1502 O O . GLN A 1 185 ? -14.147 2.300 14.791 1.00 97.44 185 GLN A O 1
ATOM 1507 N N . GLN A 1 186 ? -14.773 1.746 16.869 1.00 97.06 186 GLN A N 1
ATOM 1508 C CA . GLN A 1 186 ? -15.562 0.585 16.456 1.00 97.06 186 GLN A CA 1
ATOM 1509 C C . GLN A 1 186 ? -16.708 0.993 15.520 1.00 97.06 186 GLN A C 1
ATOM 1511 O O . GLN A 1 186 ? -16.914 0.346 14.492 1.00 97.06 186 GLN A O 1
ATOM 1516 N N . ASN A 1 187 ? -17.411 2.082 15.838 1.00 97.12 187 ASN A N 1
ATOM 1517 C CA . ASN A 1 187 ? -18.488 2.607 15.001 1.00 97.12 187 ASN A CA 1
ATOM 1518 C C . ASN A 1 187 ? -17.963 3.136 13.657 1.00 97.12 187 ASN A C 1
ATOM 1520 O O . ASN A 1 187 ? -18.523 2.801 12.615 1.00 97.12 187 ASN A O 1
ATOM 1524 N N . GLN A 1 188 ? -16.852 3.878 13.647 1.00 97.56 188 GLN A N 1
ATOM 1525 C CA . GLN A 1 188 ? -16.215 4.361 12.413 1.00 97.56 188 GLN A CA 1
ATOM 1526 C C . GLN A 1 188 ? -15.688 3.214 11.536 1.00 97.56 188 GLN A C 1
ATOM 1528 O O . GLN A 1 188 ? -15.772 3.279 10.308 1.00 97.56 188 GLN A O 1
ATOM 1533 N N . LEU A 1 189 ? -15.168 2.142 12.145 1.00 96.50 189 LEU A N 1
ATOM 1534 C CA . LEU A 1 189 ? -14.750 0.926 11.440 1.00 96.50 189 LEU A CA 1
ATOM 1535 C C . LEU A 1 189 ? -15.950 0.205 10.818 1.00 96.50 189 LEU A C 1
ATOM 1537 O O . LEU A 1 189 ? -15.871 -0.226 9.670 1.00 96.50 189 LEU A O 1
ATOM 1541 N N . ALA A 1 190 ? -17.064 0.099 11.549 1.00 95.25 190 ALA A N 1
ATOM 1542 C CA . ALA A 1 190 ? -18.299 -0.499 11.045 1.00 95.25 190 ALA A CA 1
ATOM 1543 C C . ALA A 1 190 ? -18.941 0.339 9.924 1.00 95.25 190 ALA A C 1
ATOM 1545 O O . ALA A 1 190 ? -19.478 -0.225 8.971 1.00 95.25 190 ALA A O 1
ATOM 1546 N N . ALA A 1 191 ? -18.841 1.669 10.007 1.00 97.31 191 ALA A N 1
ATOM 1547 C CA . ALA A 1 191 ? -19.292 2.604 8.975 1.00 97.31 191 ALA A CA 1
ATOM 1548 C C . ALA A 1 191 ? -18.365 2.654 7.743 1.00 97.31 191 ALA A C 1
ATOM 1550 O O . ALA A 1 191 ? -18.763 3.154 6.692 1.00 97.31 191 ALA A O 1
ATOM 1551 N N . GLY A 1 192 ? -17.139 2.130 7.848 1.00 96.12 192 GLY A N 1
ATOM 1552 C CA . GLY A 1 192 ? -16.136 2.162 6.780 1.00 96.12 192 GLY A CA 1
ATOM 1553 C C . GLY A 1 192 ? -15.402 3.501 6.633 1.00 96.12 192 GLY A C 1
ATOM 1554 O O . GLY A 1 192 ? -14.740 3.724 5.621 1.00 96.12 192 GLY A O 1
ATOM 1555 N N . GLU A 1 193 ? -15.500 4.384 7.627 1.00 96.62 193 GLU A N 1
ATOM 1556 C CA . GLU A 1 193 ? -14.800 5.676 7.671 1.00 96.62 193 GLU A CA 1
ATOM 1557 C C . GLU A 1 193 ? -13.367 5.536 8.199 1.00 96.62 193 GLU A C 1
ATOM 1559 O O . GLU A 1 193 ? -12.465 6.270 7.787 1.00 96.62 193 GLU A O 1
ATOM 1564 N N . LEU A 1 194 ? -13.143 4.555 9.079 1.00 96.81 194 LEU A N 1
ATOM 1565 C CA . LEU A 1 194 ? -11.828 4.184 9.589 1.00 96.81 194 LEU A CA 1
ATOM 1566 C C . LEU A 1 194 ? -11.380 2.856 8.970 1.00 96.81 194 LEU A C 1
ATOM 1568 O O . LEU A 1 194 ? -12.185 1.967 8.696 1.00 96.81 194 LEU A O 1
ATOM 1572 N N . ALA A 1 195 ? -10.073 2.706 8.753 1.00 96.06 195 ALA A N 1
ATOM 1573 C CA . ALA A 1 195 ? -9.492 1.498 8.180 1.00 96.06 195 ALA A CA 1
ATOM 1574 C C . ALA A 1 195 ? -8.278 1.023 8.981 1.00 96.06 195 ALA A C 1
ATOM 1576 O O . ALA A 1 195 ? -7.447 1.816 9.424 1.00 96.06 195 ALA A O 1
ATOM 1577 N N . ILE A 1 196 ? -8.140 -0.298 9.099 1.00 95.38 196 ILE A N 1
ATOM 1578 C CA . ILE A 1 196 ? -6.991 -0.943 9.741 1.00 95.38 196 ILE A CA 1
ATOM 1579 C C . ILE A 1 196 ? -5.917 -1.202 8.683 1.00 95.38 196 ILE A C 1
ATOM 1581 O O . ILE A 1 196 ? -6.181 -1.800 7.638 1.00 95.38 196 ILE A O 1
ATOM 1585 N N . THR A 1 197 ? -4.684 -0.776 8.955 1.00 94.06 197 THR A N 1
ATOM 1586 C CA . THR A 1 197 ? -3.545 -0.978 8.053 1.00 94.06 197 THR A CA 1
ATOM 1587 C C . THR A 1 197 ? -2.299 -1.444 8.794 1.00 94.06 197 THR A C 1
ATOM 1589 O O . THR A 1 197 ? -2.135 -1.223 9.991 1.00 94.06 197 THR A O 1
ATOM 1592 N N . PHE A 1 198 ? -1.397 -2.083 8.054 1.00 92.75 198 PHE A N 1
ATOM 1593 C CA . PHE A 1 198 ? -0.137 -2.608 8.560 1.00 92.75 198 PHE A CA 1
ATOM 1594 C C . PHE A 1 198 ? 1.029 -1.746 8.094 1.00 92.75 198 PHE A C 1
ATOM 1596 O O . PHE A 1 198 ? 1.296 -1.620 6.894 1.00 92.75 198 PHE A O 1
ATOM 1603 N N . ILE A 1 199 ? 1.771 -1.192 9.047 1.00 90.50 199 ILE A N 1
ATOM 1604 C CA . ILE A 1 199 ? 2.959 -0.390 8.768 1.00 90.50 199 ILE A CA 1
ATOM 1605 C C . ILE A 1 199 ? 4.187 -1.316 8.699 1.00 90.50 199 ILE A C 1
ATOM 1607 O O . ILE A 1 199 ? 4.318 -2.283 9.445 1.00 90.50 199 ILE A O 1
ATOM 1611 N N . ASP A 1 200 ? 5.085 -1.051 7.748 1.00 85.88 200 ASP A N 1
ATOM 1612 C CA . ASP A 1 200 ? 6.341 -1.791 7.516 1.00 85.88 200 ASP A CA 1
ATOM 1613 C C . ASP A 1 200 ? 6.223 -3.267 7.119 1.00 85.88 200 ASP A C 1
ATOM 1615 O O . ASP A 1 200 ? 7.237 -3.943 6.972 1.00 85.88 200 ASP A O 1
ATOM 1619 N N . GLY A 1 201 ? 5.015 -3.750 6.828 1.00 81.31 201 GLY A N 1
ATOM 1620 C CA . GLY A 1 201 ? 4.795 -5.139 6.423 1.00 81.31 201 GLY A CA 1
ATOM 1621 C C . GLY A 1 201 ? 4.740 -6.122 7.591 1.00 81.31 201 GLY A C 1
ATOM 1622 O O . GLY A 1 201 ? 4.664 -7.324 7.351 1.00 81.31 201 GLY A O 1
ATOM 1623 N N . LYS A 1 202 ? 4.725 -5.628 8.834 1.00 77.69 202 LYS A N 1
ATOM 1624 C CA . LYS A 1 202 ? 4.368 -6.438 10.000 1.00 77.69 202 LYS A CA 1
ATOM 1625 C C . LYS A 1 202 ? 2.870 -6.705 9.929 1.00 77.69 202 LYS A C 1
ATOM 1627 O O . LYS A 1 202 ? 2.101 -5.760 10.053 1.00 77.69 202 LYS A O 1
ATOM 1632 N N . ARG A 1 203 ? 2.480 -7.947 9.645 1.00 78.44 203 ARG A N 1
ATOM 1633 C CA . ARG A 1 203 ? 1.081 -8.372 9.565 1.00 78.44 203 ARG A CA 1
ATOM 1634 C C . ARG A 1 203 ? 0.756 -9.251 10.736 1.00 78.44 203 ARG A C 1
ATOM 1636 O O . ARG A 1 203 ? 1.364 -10.334 10.851 1.00 78.44 203 ARG A O 1
#

Secondary structure (DSSP, 8-state):
-PPPHHHHHHHTTSS-HHHHHHHHHHHHHHHHHHHTT--S------------------PPPP-----------------PPP----------------------------SPPHHHHHHHHHHHHHHHHHHHHHHHHHHHHHHHHHHHHHHHHHHHT----TT--EEEEEEETTEEEEEEE-HHHHHHHHHTSS----STT--

Foldseek 3Di:
DDDDPVVVCVVVVVDDPVRVVVVVVVVVVVVVVVVVPPPDDDDDDDDDDDDDDDDDDDDDDDDDDDDDDDDDDDDDDDDDDDDDDDDDDDDDDDDDDDPPPPPDPPPPPPDDDVVVVVVVVVVVVVVVVVVVVVVVVVVVVVVVVVLVVVLVVCVVPDDDDPPFDDWDWDDDPPDIDIDGDHPVQVVCVVVVVDDDDDPPPPD